Protein AF-A0AAV4NLF4-F1 (afdb_monomer_lite)

Structure (mmCIF, N/CA/C/O backbone):
data_AF-A0AAV4NLF4-F1
#
_entry.id   AF-A0AAV4NLF4-F1
#
loop_
_atom_site.group_PDB
_atom_site.id
_atom_site.type_symbol
_atom_site.label_atom_id
_atom_site.label_alt_id
_atom_site.label_comp_id
_atom_site.label_asym_id
_atom_site.label_entity_id
_atom_site.label_seq_id
_atom_site.pdbx_PDB_ins_code
_atom_site.Cartn_x
_atom_site.Cartn_y
_atom_site.Cartn_z
_atom_site.occupancy
_atom_site.B_iso_or_equiv
_atom_site.auth_seq_id
_atom_site.auth_comp_id
_atom_site.auth_asym_id
_atom_site.auth_atom_id
_atom_site.pdbx_PDB_model_num
ATOM 1 N N . MET A 1 1 ? 21.888 -0.048 4.413 1.00 41.38 1 MET A N 1
ATOM 2 C CA . MET A 1 1 ? 21.982 -0.293 2.950 1.00 41.38 1 MET A CA 1
ATOM 3 C C . MET A 1 1 ? 22.494 -1.705 2.579 1.00 41.38 1 MET A C 1
ATOM 5 O O . MET A 1 1 ? 22.867 -1.918 1.436 1.00 41.38 1 MET A O 1
ATOM 9 N N . THR A 1 2 ? 22.469 -2.711 3.468 1.00 47.88 2 THR A N 1
ATOM 10 C CA . THR A 1 2 ? 23.234 -3.972 3.279 1.00 47.88 2 THR A CA 1
ATOM 11 C C . THR A 1 2 ? 22.418 -5.242 2.984 1.00 47.88 2 THR A C 1
ATOM 13 O O . THR A 1 2 ? 22.978 -6.193 2.447 1.00 47.88 2 THR A O 1
ATOM 16 N N . GLN A 1 3 ? 21.105 -5.291 3.250 1.00 43.81 3 GLN A N 1
ATOM 17 C CA . GLN A 1 3 ? 20.300 -6.499 2.968 1.00 43.81 3 GLN A CA 1
ATOM 18 C C . GLN A 1 3 ? 19.662 -6.521 1.566 1.00 43.81 3 GLN A C 1
ATOM 20 O O . GLN A 1 3 ? 19.568 -7.579 0.949 1.00 43.81 3 GLN A O 1
ATOM 25 N N . ALA A 1 4 ? 19.283 -5.364 1.015 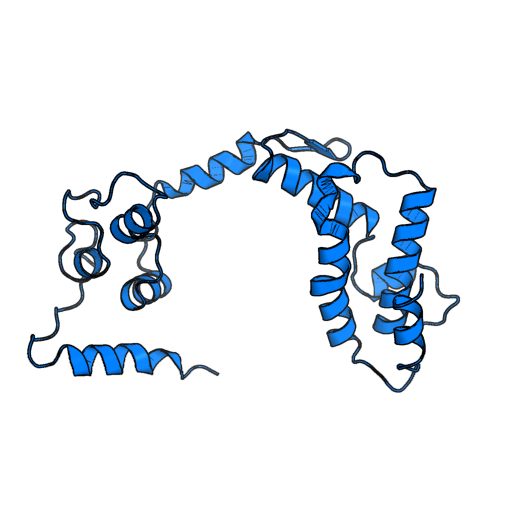1.00 44.50 4 ALA A N 1
ATOM 26 C CA . ALA A 1 4 ? 18.596 -5.293 -0.280 1.00 44.50 4 ALA A CA 1
ATOM 27 C C . ALA A 1 4 ? 19.488 -5.706 -1.472 1.00 44.50 4 ALA A C 1
ATOM 29 O O . ALA A 1 4 ? 19.001 -6.311 -2.427 1.00 44.50 4 ALA A O 1
ATOM 30 N N . ASN A 1 5 ? 20.801 -5.454 -1.391 1.00 50.75 5 ASN A N 1
ATOM 31 C CA . ASN A 1 5 ? 21.756 -5.810 -2.447 1.00 50.75 5 ASN A CA 1
ATOM 32 C C . ASN A 1 5 ? 22.063 -7.316 -2.502 1.00 50.75 5 ASN A C 1
ATOM 34 O O . ASN A 1 5 ? 22.290 -7.843 -3.588 1.00 50.75 5 ASN A O 1
ATOM 38 N N . LYS A 1 6 ? 21.988 -8.041 -1.375 1.00 50.81 6 LYS A N 1
ATOM 39 C CA . LYS A 1 6 ? 22.208 -9.501 -1.349 1.00 50.81 6 LYS A CA 1
ATOM 40 C C . LYS A 1 6 ? 21.161 -10.255 -2.169 1.00 50.81 6 LYS A C 1
ATOM 42 O O . LYS A 1 6 ? 21.491 -11.187 -2.894 1.00 50.81 6 LYS A O 1
ATOM 47 N N . LEU A 1 7 ? 19.912 -9.787 -2.158 1.00 53.50 7 LEU A N 1
ATOM 48 C CA . LEU A 1 7 ? 18.854 -10.374 -2.979 1.00 53.50 7 LEU A CA 1
ATOM 49 C C . LEU A 1 7 ? 19.122 -10.209 -4.481 1.00 53.50 7 LEU A C 1
ATOM 51 O O . LEU A 1 7 ? 18.644 -11.021 -5.269 1.00 53.50 7 LEU A O 1
ATOM 55 N N . ALA A 1 8 ? 19.821 -9.156 -4.915 1.00 52.81 8 ALA A N 1
ATOM 56 C CA . ALA A 1 8 ? 20.089 -8.897 -6.332 1.00 52.81 8 ALA A CA 1
ATOM 57 C C . ALA A 1 8 ? 21.125 -9.859 -6.943 1.00 52.81 8 ALA A C 1
ATOM 59 O O . ALA A 1 8 ? 21.130 -10.029 -8.156 1.00 52.81 8 ALA A O 1
ATOM 60 N N . VAL A 1 9 ? 21.950 -10.510 -6.116 1.00 57.72 9 VAL A N 1
ATOM 61 C CA . VAL A 1 9 ? 22.952 -11.499 -6.553 1.00 57.72 9 VAL A CA 1
ATOM 62 C C . VAL A 1 9 ? 22.339 -12.896 -6.720 1.00 57.72 9 VAL A C 1
ATOM 64 O O . VAL A 1 9 ? 22.712 -13.625 -7.628 1.00 57.72 9 VAL A O 1
ATOM 67 N N . MET A 1 10 ? 21.337 -13.256 -5.911 1.00 51.28 10 MET A N 1
ATOM 68 C CA . MET A 1 10 ? 20.723 -14.599 -5.921 1.00 51.28 10 MET A CA 1
ATOM 69 C C . MET A 1 10 ? 19.684 -14.825 -7.040 1.00 51.28 10 MET A C 1
ATOM 71 O O . MET A 1 10 ? 18.911 -15.778 -6.992 1.00 51.28 10 MET A O 1
ATOM 75 N N . SER A 1 11 ? 19.569 -13.909 -8.006 1.00 58.16 11 SER A N 1
ATOM 76 C CA . SER A 1 11 ? 18.571 -14.001 -9.083 1.00 58.16 11 SER A CA 1
ATOM 77 C C . SER A 1 11 ? 19.053 -13.289 -10.351 1.00 58.16 11 SER A C 1
ATOM 79 O O . SER A 1 11 ? 19.319 -12.089 -10.329 1.00 58.16 11 SER A O 1
ATOM 81 N N . GLY A 1 12 ? 19.166 -14.035 -11.452 1.00 57.62 12 GLY A N 1
ATOM 82 C CA . GLY A 1 12 ? 19.532 -13.557 -12.787 1.00 57.62 12 GLY A CA 1
ATOM 83 C C . GLY A 1 12 ? 18.320 -13.253 -13.683 1.00 57.62 12 GLY A C 1
ATOM 84 O O . GLY A 1 12 ? 17.167 -13.393 -13.281 1.00 57.62 12 GLY A O 1
ATOM 85 N N . ARG A 1 13 ? 18.572 -12.834 -14.934 1.00 59.00 13 ARG A N 1
ATOM 86 C CA . ARG A 1 13 ? 17.512 -12.534 -15.927 1.00 59.00 13 ARG A CA 1
ATOM 87 C C . ARG A 1 13 ? 16.662 -13.755 -16.295 1.00 59.00 13 ARG A C 1
ATOM 89 O O . ARG A 1 13 ? 15.452 -13.617 -16.456 1.00 59.00 13 ARG A O 1
ATOM 96 N N . ASN A 1 14 ? 17.291 -14.929 -16.375 1.00 58.75 14 ASN A N 1
ATOM 97 C CA . ASN A 1 14 ? 16.662 -16.162 -16.866 1.00 58.75 14 ASN A CA 1
ATOM 98 C C . ASN A 1 14 ? 16.471 -17.228 -15.773 1.00 58.75 14 ASN A C 1
ATOM 100 O O . ASN A 1 14 ? 15.813 -18.233 -16.013 1.00 58.75 14 ASN A O 1
ATOM 104 N N . TRP A 1 15 ? 17.008 -17.015 -14.570 1.00 63.72 15 TRP A N 1
ATOM 105 C CA . TRP A 1 15 ? 16.936 -17.951 -13.447 1.00 63.72 15 TRP A CA 1
ATOM 106 C C . TRP A 1 15 ? 16.810 -17.175 -12.135 1.00 63.72 15 TRP A C 1
ATOM 108 O O . TRP A 1 15 ? 17.404 -16.111 -11.977 1.00 63.72 15 TRP A O 1
ATOM 118 N N . GLY A 1 16 ? 16.010 -17.672 -11.198 1.00 69.56 16 GLY A N 1
ATOM 119 C CA . GLY A 1 16 ? 15.739 -16.994 -9.931 1.00 69.56 16 GLY A CA 1
ATOM 120 C C . GLY A 1 16 ? 14.254 -16.960 -9.583 1.00 69.56 16 GLY A C 1
ATOM 121 O O . GLY A 1 16 ? 13.456 -17.745 -10.090 1.00 69.56 16 GLY A O 1
ATOM 122 N N . VAL A 1 17 ? 13.889 -16.040 -8.689 1.00 76.44 17 VAL A N 1
ATOM 123 C CA . VAL A 1 17 ? 12.558 -15.985 -8.067 1.00 76.44 17 VAL A CA 1
ATOM 124 C C . VAL A 1 17 ? 11.462 -15.700 -9.100 1.00 76.44 17 VAL A C 1
ATOM 126 O O . VAL A 1 17 ? 11.586 -14.802 -9.936 1.00 76.44 17 VAL A O 1
ATOM 129 N N . ASN A 1 18 ? 10.358 -16.450 -9.017 1.00 86.38 18 ASN A N 1
ATOM 130 C CA . ASN A 1 18 ? 9.176 -16.254 -9.855 1.00 86.38 18 ASN A CA 1
ATOM 131 C C . ASN A 1 18 ? 8.679 -14.789 -9.751 1.00 86.38 18 ASN A C 1
ATOM 133 O O . ASN A 1 18 ? 8.469 -14.298 -8.635 1.00 86.38 18 ASN A O 1
ATOM 137 N N . PRO A 1 19 ? 8.454 -14.077 -10.874 1.00 87.31 19 PRO A N 1
ATOM 138 C CA . PRO A 1 19 ? 7.926 -12.712 -10.868 1.00 87.31 19 PRO A CA 1
ATOM 139 C C . PRO A 1 19 ? 6.624 -12.540 -10.081 1.00 87.31 19 PRO A C 1
ATOM 141 O O . PRO A 1 19 ? 6.468 -11.552 -9.362 1.00 87.31 19 PRO A O 1
ATOM 144 N N . LYS A 1 20 ? 5.713 -13.521 -10.155 1.00 89.81 20 LYS A N 1
ATOM 145 C CA . LYS A 1 20 ? 4.445 -13.512 -9.410 1.00 89.81 20 LYS A CA 1
ATOM 146 C C . LYS A 1 20 ? 4.695 -13.554 -7.903 1.00 89.81 20 LYS A C 1
ATOM 148 O O . LYS A 1 20 ? 4.125 -12.757 -7.164 1.00 89.81 20 LYS A O 1
ATOM 153 N N . LEU A 1 21 ? 5.603 -14.427 -7.467 1.00 89.25 21 LEU A N 1
ATOM 154 C CA . LEU A 1 21 ? 5.998 -14.544 -6.063 1.00 89.25 21 LEU A CA 1
ATOM 155 C C . LEU A 1 21 ? 6.727 -13.287 -5.576 1.00 89.25 21 LEU A C 1
ATOM 157 O O . LEU A 1 21 ? 6.459 -12.797 -4.486 1.00 89.25 21 LEU A O 1
ATOM 161 N N . THR A 1 22 ? 7.589 -12.706 -6.410 1.00 89.88 22 THR A N 1
ATOM 162 C CA . THR A 1 22 ? 8.287 -11.453 -6.089 1.00 89.88 22 THR A CA 1
ATOM 163 C C . THR A 1 22 ? 7.307 -10.290 -5.933 1.00 89.88 22 THR A C 1
ATOM 165 O O . THR A 1 22 ? 7.443 -9.491 -5.007 1.00 89.88 22 THR A O 1
ATOM 168 N N . ARG A 1 23 ? 6.290 -10.200 -6.801 1.00 92.56 23 ARG A N 1
ATOM 169 C CA . ARG A 1 23 ? 5.209 -9.210 -6.688 1.00 92.56 23 ARG A CA 1
ATOM 170 C C . ARG A 1 23 ? 4.394 -9.423 -5.415 1.00 92.56 23 ARG A C 1
ATOM 172 O O . ARG A 1 23 ? 4.082 -8.445 -4.739 1.00 92.56 23 ARG A O 1
ATOM 179 N N . LEU A 1 24 ? 4.104 -10.678 -5.069 1.00 92.75 24 LEU A N 1
ATOM 180 C CA . LEU A 1 24 ? 3.434 -11.027 -3.819 1.00 92.75 24 LEU A CA 1
ATOM 181 C C . LEU A 1 24 ? 4.257 -10.562 -2.614 1.00 92.75 24 LEU A C 1
ATOM 183 O O . LEU A 1 24 ? 3.750 -9.788 -1.814 1.00 92.75 24 LEU A O 1
ATOM 187 N N . TRP A 1 25 ? 5.535 -10.938 -2.527 1.00 91.50 25 TRP A N 1
ATOM 188 C CA . TRP A 1 25 ? 6.433 -10.514 -1.447 1.00 91.50 25 TRP A CA 1
ATOM 189 C C . TRP A 1 25 ? 6.587 -8.999 -1.359 1.00 91.50 25 TRP A C 1
ATOM 191 O O . TRP A 1 25 ? 6.653 -8.446 -0.262 1.00 91.50 25 TRP A O 1
ATOM 201 N N . TYR A 1 26 ? 6.621 -8.305 -2.496 1.00 93.31 26 TYR A N 1
ATOM 202 C CA . TYR A 1 26 ? 6.619 -6.850 -2.498 1.00 93.31 26 TYR A CA 1
ATOM 203 C C . TYR A 1 26 ? 5.353 -6.304 -1.825 1.00 93.31 26 TYR A C 1
ATOM 205 O O . TYR A 1 26 ? 5.456 -5.502 -0.901 1.00 93.31 26 TYR A O 1
ATOM 213 N N . LYS A 1 27 ? 4.171 -6.776 -2.236 1.00 92.88 27 LYS A N 1
ATOM 214 C CA . LYS A 1 27 ? 2.884 -6.310 -1.704 1.00 92.88 27 LYS A CA 1
ATOM 215 C C . LYS A 1 27 ? 2.652 -6.673 -0.240 1.00 92.88 27 LYS A C 1
ATOM 217 O O . LYS A 1 27 ? 2.136 -5.847 0.509 1.00 92.88 27 LYS A O 1
ATOM 222 N N . THR A 1 28 ? 3.022 -7.882 0.169 1.00 92.25 28 THR A N 1
ATOM 223 C CA . THR A 1 28 ? 2.725 -8.398 1.512 1.00 92.25 28 THR A CA 1
ATOM 224 C C . THR A 1 28 ? 3.804 -8.067 2.533 1.00 92.25 28 THR A C 1
ATOM 226 O O . THR A 1 28 ? 3.482 -7.877 3.699 1.00 92.25 28 THR A O 1
ATOM 229 N N . VAL A 1 29 ? 5.072 -7.957 2.125 1.00 92.12 29 VAL A N 1
ATOM 230 C CA . VAL A 1 29 ? 6.191 -7.741 3.055 1.00 92.12 29 VAL A CA 1
ATOM 231 C C . VAL A 1 29 ? 6.793 -6.356 2.887 1.00 92.12 29 VAL A C 1
ATOM 233 O O . VAL A 1 29 ? 6.808 -5.581 3.839 1.00 92.12 29 VAL A O 1
ATOM 236 N N . ALA A 1 30 ? 7.307 -6.025 1.700 1.00 90.75 30 ALA A N 1
ATOM 237 C CA . ALA A 1 30 ? 8.075 -4.792 1.517 1.00 90.75 30 ALA A CA 1
ATOM 238 C C . ALA A 1 30 ? 7.196 -3.541 1.675 1.00 90.75 30 ALA A C 1
ATOM 240 O O . ALA A 1 30 ? 7.526 -2.650 2.454 1.00 90.75 30 ALA A O 1
ATOM 241 N N . GLU A 1 31 ? 6.058 -3.499 0.982 1.00 93.19 31 GLU A N 1
ATOM 242 C CA . GLU A 1 31 ? 5.093 -2.400 1.042 1.00 93.19 31 GLU A CA 1
ATOM 243 C C . GLU A 1 31 ? 4.538 -2.233 2.461 1.00 93.19 31 GLU A C 1
ATOM 245 O O . GLU A 1 31 ? 4.554 -1.123 2.988 1.00 93.19 31 GLU A O 1
ATOM 250 N N . ARG A 1 32 ? 4.138 -3.330 3.120 1.00 94.12 32 ARG A N 1
ATOM 251 C CA . ARG A 1 32 ? 3.589 -3.295 4.487 1.00 94.12 32 ARG A CA 1
ATOM 252 C C . ARG A 1 32 ? 4.609 -2.811 5.513 1.00 94.12 32 ARG A C 1
ATOM 254 O O . ARG A 1 32 ? 4.271 -1.987 6.355 1.00 94.12 32 ARG A O 1
ATOM 261 N N . ARG A 1 33 ? 5.869 -3.251 5.410 1.00 93.75 33 ARG A N 1
ATOM 262 C CA . ARG A 1 33 ? 6.954 -2.772 6.283 1.00 93.75 33 ARG A CA 1
ATOM 263 C C . ARG A 1 33 ? 7.184 -1.271 6.148 1.00 93.75 33 ARG A C 1
ATOM 265 O O . ARG A 1 33 ? 7.423 -0.609 7.149 1.00 93.75 33 ARG A O 1
ATOM 272 N N . ILE A 1 34 ? 7.112 -0.739 4.930 1.00 92.25 34 ILE A N 1
ATOM 273 C CA . ILE A 1 34 ? 7.299 0.696 4.687 1.00 92.25 34 ILE A CA 1
ATOM 274 C C . ILE A 1 34 ? 6.081 1.486 5.180 1.00 92.25 34 ILE A C 1
ATOM 276 O O . ILE A 1 34 ? 6.248 2.526 5.808 1.00 92.25 34 ILE A O 1
ATOM 280 N N . CYS A 1 35 ? 4.866 0.990 4.941 1.00 93.44 35 CYS A N 1
ATOM 281 C CA . CYS A 1 35 ? 3.637 1.708 5.283 1.00 93.44 35 CYS A CA 1
ATOM 282 C C . CYS A 1 35 ? 3.238 1.606 6.764 1.00 93.44 35 CYS A C 1
ATOM 284 O O . CYS A 1 35 ? 2.339 2.326 7.181 1.00 93.44 35 CYS A O 1
ATOM 286 N N . TYR A 1 36 ? 3.895 0.759 7.566 1.00 90.69 36 TYR A N 1
ATOM 287 C CA . TYR A 1 36 ? 3.524 0.508 8.966 1.00 90.69 36 TYR A CA 1
ATOM 288 C C . TYR A 1 36 ? 3.347 1.788 9.800 1.00 90.69 36 TYR A C 1
ATOM 290 O O . TYR A 1 36 ? 2.368 1.918 10.527 1.00 90.69 36 TYR A O 1
ATOM 298 N N . ALA A 1 37 ? 4.265 2.746 9.654 1.00 86.56 37 ALA A N 1
ATOM 299 C CA . ALA A 1 37 ? 4.220 4.031 10.351 1.00 86.56 37 ALA A CA 1
ATOM 300 C C . ALA A 1 37 ? 3.921 5.203 9.401 1.00 86.56 37 ALA A C 1
ATOM 302 O O . ALA A 1 37 ? 4.370 6.314 9.650 1.00 86.56 37 ALA A O 1
ATOM 303 N N . ALA A 1 38 ? 3.228 4.970 8.281 1.00 92.88 38 ALA A N 1
ATOM 304 C CA . ALA A 1 38 ? 3.023 5.992 7.253 1.00 92.88 38 ALA A CA 1
ATOM 305 C C . ALA A 1 38 ? 2.418 7.293 7.810 1.00 92.88 38 ALA A C 1
ATOM 307 O O . ALA A 1 38 ? 2.906 8.365 7.463 1.00 92.88 38 ALA A O 1
ATOM 308 N N . SER A 1 39 ? 1.440 7.218 8.719 1.00 90.75 39 SER A N 1
ATOM 309 C CA . SER A 1 39 ? 0.792 8.404 9.308 1.00 90.75 39 SER A CA 1
ATOM 310 C C . SER A 1 39 ? 1.752 9.376 9.986 1.00 90.75 39 SER A C 1
ATOM 312 O O . SER A 1 39 ? 1.471 10.564 10.023 1.00 90.75 39 SER A O 1
ATOM 314 N N . THR A 1 40 ? 2.898 8.922 10.499 1.00 90.56 40 THR A N 1
ATOM 315 C CA . THR A 1 40 ? 3.808 9.816 11.232 1.00 90.56 40 THR A CA 1
ATOM 316 C C . THR A 1 40 ? 4.743 10.611 10.325 1.00 90.56 40 THR A C 1
ATOM 318 O O . THR A 1 40 ? 5.216 11.675 10.715 1.00 90.56 40 THR A O 1
ATOM 321 N N . TRP A 1 41 ? 5.047 10.119 9.120 1.00 91.75 41 TRP A N 1
ATOM 322 C CA . TRP A 1 41 ? 6.072 10.724 8.258 1.00 91.75 41 TRP A CA 1
ATOM 323 C C . TRP A 1 41 ? 5.621 11.017 6.823 1.00 91.75 41 TRP A C 1
ATOM 325 O O . TRP A 1 41 ? 6.340 11.722 6.106 1.00 91.75 41 TRP A O 1
ATOM 335 N N . ALA A 1 42 ? 4.464 10.512 6.386 1.00 91.69 42 ALA A N 1
ATOM 336 C CA . ALA A 1 42 ? 3.951 10.698 5.026 1.00 91.69 42 ALA A CA 1
ATOM 337 C C . ALA A 1 42 ? 3.551 12.147 4.712 1.00 91.69 42 ALA A C 1
ATOM 339 O O . ALA A 1 42 ? 3.629 12.557 3.552 1.00 91.69 42 ALA A O 1
ATOM 340 N N . GLU A 1 43 ? 3.161 12.919 5.729 1.00 85.88 43 GLU A N 1
ATOM 341 C CA . GLU A 1 43 ? 2.776 14.330 5.590 1.00 85.88 43 GLU A CA 1
ATOM 342 C C . GLU A 1 43 ? 3.956 15.183 5.092 1.00 85.88 43 GLU A C 1
ATOM 344 O O . GLU A 1 43 ? 3.804 16.036 4.221 1.00 85.88 43 GLU A O 1
ATOM 349 N N . ASN A 1 44 ? 5.174 14.865 5.545 1.00 86.88 44 ASN A N 1
ATOM 350 C CA . ASN A 1 44 ? 6.392 15.642 5.292 1.00 86.88 44 ASN A CA 1
ATOM 351 C C . ASN A 1 44 ? 7.319 14.978 4.253 1.00 86.88 44 ASN A C 1
ATOM 353 O O . ASN A 1 44 ? 8.528 14.777 4.474 1.00 86.88 44 ASN A O 1
ATOM 357 N N . LEU A 1 45 ? 6.751 14.593 3.107 1.00 89.38 45 LEU A N 1
ATOM 358 C CA . LEU A 1 45 ? 7.482 14.008 1.979 1.00 89.38 45 LEU A CA 1
ATOM 359 C C . LEU A 1 45 ? 8.129 15.086 1.098 1.00 89.38 45 LEU A C 1
ATOM 361 O O . LEU A 1 45 ? 7.452 15.799 0.367 1.00 89.38 45 LEU A O 1
ATOM 365 N N . ASN A 1 46 ? 9.463 15.137 1.107 1.00 93.50 46 ASN A N 1
ATOM 366 C CA . ASN A 1 46 ? 10.256 15.948 0.178 1.00 93.50 46 ASN A CA 1
ATOM 367 C C . ASN A 1 46 ? 10.666 15.114 -1.056 1.00 93.50 46 ASN A C 1
ATOM 369 O O . ASN A 1 46 ? 10.768 13.886 -0.975 1.00 93.50 46 ASN A O 1
ATOM 373 N N . ASN A 1 47 ? 11.003 15.764 -2.171 1.00 93.19 47 ASN A N 1
ATOM 374 C CA . ASN A 1 47 ? 11.470 15.147 -3.418 1.00 93.19 47 ASN A CA 1
ATOM 375 C C . ASN A 1 47 ? 12.619 14.152 -3.195 1.00 93.19 47 ASN A C 1
ATOM 377 O O . ASN A 1 47 ? 12.633 13.076 -3.791 1.00 93.19 47 ASN A O 1
ATOM 381 N N . LYS A 1 48 ? 13.542 14.450 -2.268 1.00 94.12 48 LYS A N 1
ATOM 382 C CA . LYS A 1 48 ? 14.625 13.526 -1.880 1.00 94.12 48 LYS A CA 1
ATOM 383 C C . LYS A 1 48 ? 14.088 12.205 -1.309 1.00 94.12 48 LYS A C 1
ATOM 385 O O . LYS A 1 48 ? 14.525 11.137 -1.732 1.00 94.12 48 LYS A O 1
ATOM 390 N N . LYS A 1 49 ? 13.106 12.263 -0.400 1.00 92.88 49 LYS A N 1
ATOM 391 C CA . LYS A 1 49 ? 12.465 11.071 0.188 1.00 92.88 49 LYS A CA 1
ATOM 392 C C . LYS A 1 49 ? 11.677 10.294 -0.870 1.00 92.88 49 LYS A C 1
ATOM 394 O O . LYS A 1 49 ? 11.746 9.070 -0.918 1.00 92.88 49 LYS A O 1
ATOM 399 N N . ILE A 1 50 ? 10.983 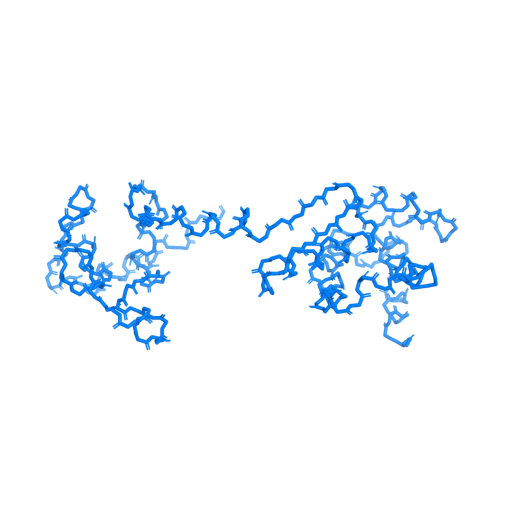10.997 -1.767 1.00 94.00 50 ILE A N 1
ATOM 400 C CA . ILE A 1 50 ? 10.245 10.385 -2.884 1.00 94.00 50 ILE A CA 1
ATOM 401 C C . ILE A 1 50 ? 11.200 9.638 -3.828 1.00 94.00 50 ILE A C 1
ATOM 403 O O . ILE A 1 50 ? 10.916 8.504 -4.227 1.00 94.00 50 ILE A O 1
ATOM 407 N N . ALA A 1 51 ? 12.357 10.224 -4.140 1.00 93.75 51 ALA A N 1
ATOM 408 C CA . ALA A 1 51 ? 13.393 9.569 -4.933 1.00 93.75 51 ALA A CA 1
ATOM 409 C C . ALA A 1 51 ? 13.951 8.326 -4.221 1.00 93.75 51 ALA A C 1
ATOM 411 O O . ALA A 1 51 ? 14.086 7.275 -4.843 1.00 93.75 51 ALA A O 1
ATOM 412 N N . GLN A 1 52 ? 14.195 8.396 -2.908 1.00 93.38 52 GLN A N 1
ATOM 413 C CA . GLN A 1 52 ? 14.629 7.240 -2.113 1.00 93.38 52 GLN A CA 1
ATOM 414 C C . GLN A 1 52 ? 13.607 6.094 -2.145 1.00 93.38 52 GLN A C 1
ATOM 416 O O . GLN A 1 52 ? 13.980 4.946 -2.398 1.00 93.38 52 GLN A O 1
ATOM 421 N N . LEU A 1 53 ? 12.318 6.394 -1.957 1.00 93.69 53 LEU A N 1
ATOM 422 C CA . LEU A 1 53 ? 11.236 5.408 -2.061 1.00 93.69 53 LEU A CA 1
ATOM 423 C C . LEU A 1 53 ? 11.173 4.784 -3.460 1.00 93.69 53 LEU A C 1
ATOM 425 O O . LEU A 1 53 ? 11.029 3.569 -3.595 1.00 93.69 53 LEU A O 1
ATOM 429 N N . SER A 1 54 ? 11.342 5.602 -4.499 1.00 92.88 54 SER A N 1
ATOM 430 C CA . SER A 1 54 ? 11.368 5.139 -5.889 1.00 92.88 54 SER A CA 1
ATOM 431 C C . SER A 1 54 ? 12.556 4.212 -6.155 1.00 92.88 54 SER A C 1
ATOM 433 O O . SER A 1 54 ? 12.397 3.202 -6.836 1.00 92.88 54 SER A O 1
ATOM 435 N N . THR A 1 55 ? 13.724 4.485 -5.567 1.00 93.31 55 THR A N 1
ATOM 436 C CA . THR A 1 55 ? 14.903 3.607 -5.643 1.00 93.31 55 THR A CA 1
ATOM 437 C C . THR A 1 55 ? 14.643 2.254 -4.986 1.00 93.31 55 THR A C 1
ATOM 439 O O . THR A 1 55 ? 14.960 1.226 -5.581 1.00 93.31 55 THR A O 1
ATOM 442 N N . ILE A 1 56 ? 14.015 2.223 -3.805 1.00 91.50 56 ILE A N 1
ATOM 443 C CA . ILE A 1 56 ? 13.644 0.967 -3.130 1.00 91.50 56 ILE A CA 1
ATOM 444 C C . ILE A 1 56 ? 12.661 0.174 -3.994 1.00 91.50 56 ILE A C 1
ATOM 446 O O . ILE A 1 56 ? 12.867 -1.012 -4.243 1.00 91.50 56 ILE A O 1
ATOM 450 N N . GLN A 1 57 ? 11.610 0.829 -4.487 1.00 93.94 57 GLN A N 1
ATOM 451 C CA . GLN A 1 57 ? 10.590 0.193 -5.315 1.00 93.94 57 GLN A CA 1
ATOM 452 C C . GLN A 1 57 ? 11.172 -0.342 -6.633 1.00 93.94 57 GLN A C 1
ATOM 454 O O . GLN A 1 57 ? 10.830 -1.449 -7.054 1.00 93.94 57 GLN A O 1
ATOM 459 N N . ARG A 1 58 ? 12.114 0.390 -7.243 1.00 93.38 58 ARG A N 1
ATOM 460 C CA . ARG A 1 58 ? 12.795 0.009 -8.489 1.00 93.38 58 ARG A CA 1
ATOM 461 C C . ARG A 1 58 ? 13.521 -1.334 -8.391 1.00 93.38 58 ARG A C 1
ATOM 463 O O . ARG A 1 58 ? 13.553 -2.079 -9.369 1.00 93.38 58 ARG A O 1
ATOM 470 N N . LEU A 1 59 ? 14.061 -1.679 -7.220 1.00 90.06 59 LEU A N 1
ATOM 471 C CA . LEU A 1 59 ? 14.722 -2.972 -7.002 1.00 90.06 59 LEU A CA 1
ATOM 472 C C . LEU A 1 59 ? 13.763 -4.152 -7.204 1.00 90.06 59 LEU A C 1
ATOM 474 O O . LEU A 1 59 ? 14.164 -5.193 -7.723 1.00 90.06 59 LEU A O 1
ATOM 478 N N . PHE A 1 60 ? 12.498 -3.988 -6.820 1.00 91.12 60 PHE A N 1
ATOM 479 C CA . PHE A 1 60 ? 11.478 -5.020 -6.978 1.00 91.12 60 PHE A CA 1
ATOM 480 C C . PHE A 1 60 ? 10.890 -5.014 -8.386 1.00 91.12 60 PHE A C 1
ATOM 482 O O . PHE A 1 60 ? 10.733 -6.076 -8.985 1.00 91.12 60 PHE A O 1
ATOM 489 N N . THR A 1 61 ? 10.617 -3.840 -8.959 1.00 92.81 61 THR A N 1
ATOM 490 C CA . THR A 1 61 ? 9.987 -3.759 -10.285 1.00 92.81 61 THR A CA 1
ATOM 491 C C . THR A 1 61 ? 10.884 -4.270 -11.406 1.00 92.81 61 THR A C 1
ATOM 493 O O . THR A 1 61 ? 10.384 -4.933 -12.314 1.00 92.81 61 THR A O 1
ATOM 496 N N . LEU A 1 62 ? 12.204 -4.074 -11.318 1.00 91.56 62 LEU A N 1
ATOM 497 C CA . LEU A 1 62 ? 13.159 -4.682 -12.252 1.00 91.56 62 LEU A CA 1
ATOM 498 C C . LEU A 1 62 ? 13.123 -6.215 -12.204 1.00 91.56 62 LEU A C 1
ATOM 500 O O . LEU A 1 62 ? 13.238 -6.863 -13.239 1.00 91.56 62 LEU A O 1
ATOM 504 N N . LYS A 1 63 ? 12.924 -6.807 -11.023 1.00 87.81 63 LYS A N 1
ATOM 505 C CA . LYS A 1 63 ? 12.832 -8.266 -10.871 1.00 87.81 63 LYS A CA 1
ATOM 506 C C . LYS A 1 63 ? 11.501 -8.830 -11.352 1.00 87.81 63 LYS A C 1
ATOM 508 O O . LYS A 1 63 ? 11.472 -9.912 -11.928 1.00 87.81 63 LYS A O 1
ATOM 513 N N . ILE A 1 64 ? 10.414 -8.094 -11.127 1.00 91.12 64 ILE A N 1
ATOM 514 C CA . ILE A 1 64 ? 9.070 -8.480 -11.571 1.00 91.12 64 ILE A CA 1
ATOM 515 C C . ILE A 1 64 ? 8.981 -8.421 -13.100 1.00 91.12 64 ILE A C 1
ATOM 517 O O . ILE A 1 64 ? 8.531 -9.371 -13.727 1.00 91.12 64 ILE A O 1
ATOM 521 N N . THR A 1 65 ? 9.432 -7.324 -13.709 1.00 91.50 65 THR A N 1
ATOM 522 C CA . THR A 1 65 ? 9.322 -7.112 -15.165 1.00 91.50 65 THR A CA 1
ATOM 523 C C . THR A 1 65 ? 10.450 -7.760 -15.963 1.00 91.50 65 THR A C 1
ATOM 525 O O . THR A 1 65 ? 10.309 -7.943 -17.166 1.00 91.50 65 THR A O 1
ATOM 528 N N . ARG A 1 66 ? 11.582 -8.080 -15.320 1.00 88.06 66 ARG A N 1
ATOM 529 C CA . ARG A 1 66 ? 12.826 -8.544 -15.964 1.00 88.06 66 ARG A CA 1
ATOM 530 C C . ARG A 1 66 ? 13.372 -7.593 -17.039 1.00 88.06 66 ARG A C 1
ATOM 532 O O . ARG A 1 66 ? 14.191 -7.994 -17.863 1.00 88.06 66 ARG A O 1
ATOM 539 N N . ALA A 1 67 ? 12.964 -6.327 -17.009 1.00 88.94 67 ALA A N 1
ATOM 540 C CA . ALA A 1 67 ? 13.398 -5.326 -17.971 1.00 88.94 67 ALA A CA 1
ATOM 541 C C . ALA A 1 67 ? 14.876 -4.925 -17.775 1.00 88.94 67 ALA A C 1
ATOM 543 O O . ALA A 1 67 ? 15.537 -5.269 -16.786 1.00 88.94 67 ALA A O 1
ATOM 544 N N . TYR A 1 68 ? 15.424 -4.170 -18.728 1.00 88.38 68 TYR A N 1
ATOM 545 C CA . TYR A 1 68 ? 16.794 -3.667 -18.642 1.00 88.38 68 TYR A CA 1
ATOM 546 C C . TYR A 1 68 ? 16.983 -2.724 -17.443 1.00 88.38 68 TYR A C 1
ATOM 548 O O . TYR A 1 68 ? 16.067 -2.029 -17.002 1.00 88.38 68 TYR A O 1
ATOM 556 N N . ARG A 1 69 ? 18.208 -2.637 -16.911 1.00 85.56 69 ARG A N 1
ATOM 557 C CA . ARG A 1 69 ? 18.502 -1.711 -15.799 1.00 85.56 69 ARG A CA 1
ATOM 558 C C . ARG A 1 69 ? 18.366 -0.237 -16.195 1.00 85.56 69 ARG A C 1
ATOM 560 O O . ARG A 1 69 ? 18.236 0.596 -15.305 1.00 85.56 69 ARG A O 1
ATOM 567 N N . THR A 1 70 ? 18.374 0.072 -17.490 1.00 91.75 70 THR A N 1
ATOM 568 C CA . THR A 1 70 ? 18.188 1.412 -18.067 1.00 91.75 70 THR A CA 1
ATOM 569 C C . THR A 1 70 ? 16.718 1.788 -18.270 1.00 91.75 70 THR A C 1
ATOM 571 O O . THR A 1 70 ? 16.423 2.943 -18.548 1.00 91.75 70 THR A O 1
ATOM 574 N N . THR A 1 71 ? 15.778 0.853 -18.091 1.00 93.50 71 THR A N 1
ATOM 575 C CA . THR A 1 71 ? 14.347 1.114 -18.328 1.00 93.50 71 THR A CA 1
ATOM 576 C C . THR A 1 71 ? 13.817 2.185 -17.356 1.00 93.50 71 THR A C 1
ATOM 578 O O . THR A 1 71 ? 14.082 2.070 -16.151 1.00 93.50 71 THR A O 1
ATOM 581 N N . PRO A 1 72 ? 13.059 3.203 -17.807 1.00 94.56 72 PRO A N 1
ATOM 582 C CA . PRO A 1 72 ? 12.521 4.251 -16.933 1.00 94.56 72 PRO A CA 1
ATOM 583 C C . PRO A 1 72 ? 11.648 3.700 -15.796 1.00 94.56 72 PRO A C 1
ATOM 585 O O . PRO A 1 72 ? 10.887 2.753 -15.984 1.00 94.56 72 PRO A O 1
ATOM 588 N N . SER A 1 73 ? 11.732 4.292 -14.598 1.00 92.44 73 SER A N 1
ATOM 589 C CA . SER A 1 73 ? 10.978 3.813 -13.422 1.00 92.44 73 SER A CA 1
ATOM 590 C C . SER A 1 73 ? 9.459 3.899 -13.601 1.00 92.44 73 SER A C 1
ATOM 592 O O . SER A 1 73 ? 8.751 3.011 -13.136 1.00 92.44 73 SER A O 1
ATOM 594 N N . SER A 1 74 ? 8.964 4.920 -14.303 1.00 92.62 74 SER A N 1
ATOM 595 C CA . SER A 1 74 ? 7.545 5.069 -14.652 1.00 92.62 74 SER A CA 1
ATOM 596 C C . SER A 1 74 ? 7.041 3.892 -15.492 1.00 92.62 74 SER A C 1
ATOM 598 O O . SER A 1 74 ? 6.040 3.274 -15.142 1.00 92.62 74 SER A O 1
ATOM 600 N N . ALA A 1 75 ? 7.786 3.513 -16.535 1.00 95.44 75 ALA A N 1
ATOM 601 C CA . ALA A 1 75 ? 7.459 2.366 -17.379 1.00 95.44 75 ALA A CA 1
ATOM 602 C C . ALA A 1 75 ? 7.444 1.049 -16.582 1.00 95.44 75 ALA A C 1
ATOM 604 O O . ALA A 1 75 ? 6.530 0.242 -16.730 1.00 95.44 75 ALA A O 1
ATOM 605 N N . LEU A 1 76 ? 8.409 0.848 -15.676 1.00 94.69 76 LEU A N 1
ATOM 606 C CA . LEU A 1 76 ? 8.456 -0.350 -14.828 1.00 94.69 76 LEU A CA 1
ATOM 607 C C . LEU A 1 76 ? 7.230 -0.486 -13.915 1.00 94.69 76 LEU A C 1
ATOM 609 O O . LEU A 1 76 ? 6.770 -1.601 -13.667 1.00 94.69 76 LEU A O 1
ATOM 613 N N . LEU A 1 77 ? 6.711 0.624 -13.389 1.00 94.94 77 LEU A N 1
ATOM 614 C CA . LEU A 1 77 ? 5.526 0.622 -12.526 1.00 94.94 77 LEU A CA 1
ATOM 615 C C . LEU A 1 77 ? 4.268 0.227 -13.298 1.00 94.94 77 LEU A C 1
ATOM 617 O O . LEU A 1 77 ? 3.511 -0.620 -12.826 1.00 94.94 77 LEU A O 1
ATOM 621 N N . ILE A 1 78 ? 4.108 0.764 -14.509 1.00 94.69 78 ILE A N 1
ATOM 622 C CA . ILE A 1 78 ? 2.996 0.428 -15.405 1.00 94.69 78 ILE A CA 1
ATOM 623 C C . ILE A 1 78 ? 3.048 -1.062 -15.762 1.00 94.69 78 ILE A C 1
ATOM 625 O O . ILE A 1 78 ? 2.083 -1.784 -15.528 1.00 94.69 78 ILE A O 1
ATOM 629 N N . LEU A 1 79 ? 4.204 -1.555 -16.221 1.00 93.62 79 LEU A N 1
ATOM 630 C CA . LEU A 1 79 ? 4.379 -2.959 -16.612 1.00 93.62 79 LEU A CA 1
ATOM 631 C C . LEU A 1 79 ? 4.214 -3.945 -15.444 1.00 93.62 79 LEU A C 1
ATOM 633 O O . LEU A 1 79 ? 3.767 -5.070 -15.642 1.00 93.62 79 LEU A O 1
ATOM 637 N N . SER A 1 80 ? 4.577 -3.551 -14.219 1.00 91.62 80 SER A N 1
ATOM 638 C CA . SER A 1 80 ? 4.403 -4.396 -13.024 1.00 91.62 80 SER A CA 1
ATOM 639 C C . SER A 1 80 ? 3.007 -4.304 -12.391 1.00 91.62 80 SER A C 1
ATOM 641 O O . SER A 1 80 ? 2.694 -5.086 -11.481 1.00 91.62 80 SER A O 1
ATOM 643 N N . GLY A 1 81 ? 2.168 -3.364 -12.843 1.00 94.06 81 GLY A N 1
ATOM 644 C CA . GLY A 1 81 ? 0.862 -3.080 -12.251 1.00 94.06 81 GLY A CA 1
ATOM 645 C C . GLY A 1 81 ? 0.980 -2.679 -10.780 1.00 94.06 81 GLY A C 1
ATOM 646 O O . GLY A 1 81 ? 0.279 -3.239 -9.928 1.00 94.06 81 GLY A O 1
ATOM 647 N N . LEU A 1 82 ? 1.932 -1.795 -10.463 1.00 93.50 82 LEU A N 1
ATOM 648 C CA . LEU A 1 82 ? 2.199 -1.298 -9.113 1.00 93.50 82 LEU A CA 1
ATOM 649 C C . LEU A 1 82 ? 2.039 0.223 -9.055 1.00 93.50 82 LEU A C 1
ATOM 651 O O . LEU A 1 82 ? 2.547 0.950 -9.904 1.00 93.50 82 LEU A O 1
ATOM 655 N N . LEU A 1 83 ? 1.375 0.703 -8.002 1.00 94.06 83 LEU A N 1
ATOM 656 C CA . LEU A 1 83 ? 1.246 2.132 -7.722 1.00 94.06 83 LEU A CA 1
ATOM 657 C C . LEU A 1 83 ? 2.587 2.691 -7.206 1.00 94.06 83 LEU A C 1
ATOM 659 O O . LEU A 1 83 ? 3.260 1.999 -6.434 1.00 94.06 83 LEU A O 1
ATOM 663 N N . PRO A 1 84 ? 2.990 3.926 -7.567 1.00 94.31 84 PRO A N 1
ATOM 664 C CA . PRO A 1 84 ? 4.144 4.578 -6.962 1.00 94.31 84 PRO A CA 1
ATOM 665 C C . PRO A 1 84 ? 4.087 4.539 -5.429 1.00 94.31 84 PRO A C 1
ATOM 667 O O . PRO A 1 84 ? 3.061 4.837 -4.810 1.00 94.31 84 PRO A O 1
ATOM 670 N N . LEU A 1 85 ? 5.207 4.185 -4.804 1.00 94.38 85 LEU A N 1
ATOM 671 C CA . LEU A 1 85 ? 5.263 3.921 -3.368 1.00 94.38 85 LEU A CA 1
ATOM 672 C C . LEU A 1 85 ? 4.904 5.158 -2.538 1.00 94.38 85 LEU A C 1
ATOM 674 O O . LEU A 1 85 ? 4.185 5.037 -1.557 1.00 94.38 85 LEU A O 1
ATOM 678 N N . HIS A 1 86 ? 5.324 6.352 -2.961 1.00 94.00 86 HIS A N 1
ATOM 679 C CA . HIS A 1 86 ? 4.986 7.597 -2.264 1.00 94.00 86 HIS A CA 1
ATOM 680 C C . HIS A 1 86 ? 3.472 7.882 -2.236 1.00 94.00 86 HIS A C 1
ATOM 682 O O . HIS A 1 86 ? 2.976 8.404 -1.243 1.00 94.00 86 HIS A O 1
ATOM 688 N N . LEU A 1 87 ? 2.728 7.507 -3.285 1.00 94.06 87 LEU A N 1
ATOM 689 C CA . LEU A 1 87 ? 1.264 7.619 -3.307 1.00 94.06 87 LEU A CA 1
ATOM 690 C C . LEU A 1 87 ? 0.620 6.570 -2.405 1.00 94.06 87 LEU A C 1
ATOM 692 O O . LEU A 1 87 ? -0.323 6.873 -1.683 1.00 94.06 87 LEU A O 1
ATOM 696 N N . THR A 1 88 ? 1.163 5.351 -2.413 1.00 94.62 88 THR A N 1
ATOM 697 C CA . THR A 1 88 ? 0.698 4.265 -1.540 1.00 94.62 88 THR A CA 1
ATOM 698 C C . THR A 1 88 ? 0.856 4.648 -0.070 1.00 94.62 88 THR A C 1
ATOM 700 O O . THR A 1 88 ? -0.083 4.509 0.700 1.00 94.62 88 THR A O 1
ATOM 703 N N . VAL A 1 89 ? 2.005 5.217 0.304 1.00 95.06 89 VAL A N 1
ATOM 704 C CA . VAL A 1 89 ? 2.264 5.695 1.667 1.00 95.06 89 VAL A CA 1
ATOM 705 C C . VAL A 1 89 ? 1.296 6.813 2.064 1.00 95.06 89 VAL A C 1
ATOM 707 O O . VAL A 1 89 ? 0.740 6.755 3.153 1.00 95.06 89 VAL A O 1
ATOM 710 N N . LYS A 1 90 ? 1.052 7.804 1.194 1.00 93.69 90 LYS A N 1
ATOM 711 C CA . LYS A 1 90 ? 0.073 8.871 1.476 1.00 93.69 90 LYS A CA 1
ATOM 712 C C . LYS A 1 90 ? -1.339 8.320 1.666 1.00 93.69 90 LYS A C 1
ATOM 714 O O . LYS A 1 90 ? -2.021 8.713 2.601 1.00 93.69 90 LYS A O 1
ATOM 719 N N . LYS A 1 91 ? -1.753 7.381 0.811 1.00 92.88 91 LYS A N 1
ATOM 720 C CA . LYS A 1 91 ? -3.044 6.701 0.939 1.00 92.88 91 LYS A CA 1
ATOM 721 C C . LYS A 1 91 ? -3.165 5.987 2.287 1.00 92.88 91 LYS A C 1
ATOM 723 O O . LYS A 1 91 ? -4.169 6.149 2.966 1.00 92.88 91 LYS A O 1
ATOM 728 N N . GLU A 1 92 ? -2.162 5.199 2.664 1.00 93.12 92 GLU A N 1
ATOM 729 C CA . GLU A 1 92 ? -2.175 4.450 3.926 1.00 93.12 92 GLU A CA 1
ATOM 730 C C . GLU A 1 92 ? -2.157 5.390 5.141 1.00 93.12 92 GLU A C 1
ATOM 732 O O . GLU A 1 92 ? -2.860 5.127 6.107 1.00 93.12 92 GLU A O 1
ATOM 737 N N . ALA A 1 93 ? -1.430 6.512 5.077 1.00 94.12 93 ALA A N 1
ATOM 738 C CA . ALA A 1 93 ? -1.438 7.538 6.121 1.00 94.12 93 ALA A CA 1
ATOM 739 C C . ALA A 1 93 ? -2.826 8.159 6.332 1.00 94.12 93 ALA A C 1
ATOM 741 O O . ALA A 1 93 ? -3.275 8.262 7.467 1.00 94.12 93 ALA A O 1
ATOM 742 N N . ILE A 1 94 ? -3.526 8.503 5.248 1.00 91.69 94 ILE A N 1
ATOM 743 C CA . ILE A 1 94 ? -4.897 9.024 5.323 1.00 91.69 94 ILE A CA 1
ATOM 744 C C . ILE A 1 94 ? -5.825 7.977 5.938 1.00 91.69 94 ILE A C 1
ATOM 746 O O . ILE A 1 94 ? -6.581 8.284 6.853 1.00 91.69 94 ILE A O 1
ATOM 750 N N . ILE A 1 95 ? -5.739 6.723 5.479 1.00 89.94 95 ILE A N 1
ATOM 751 C CA . ILE A 1 95 ? -6.561 5.636 6.022 1.00 89.94 95 ILE A CA 1
ATOM 752 C C . ILE A 1 95 ? -6.318 5.490 7.523 1.00 89.94 95 ILE A C 1
ATOM 754 O O . ILE A 1 95 ? -7.280 5.409 8.279 1.00 89.94 95 ILE A O 1
ATOM 758 N N . THR A 1 96 ? -5.067 5.464 7.986 1.00 89.94 96 THR A N 1
ATOM 759 C CA . THR A 1 96 ? -4.779 5.315 9.418 1.00 89.94 96 THR A CA 1
ATOM 760 C C . THR A 1 96 ? -5.185 6.544 10.227 1.00 89.94 96 THR A C 1
ATOM 762 O O . THR A 1 96 ? -5.710 6.378 11.327 1.00 89.94 96 THR A O 1
ATOM 765 N N . ASN A 1 97 ? -4.999 7.753 9.696 1.00 90.56 97 ASN A N 1
ATOM 766 C CA . ASN A 1 97 ? -5.431 8.995 10.333 1.00 90.56 97 ASN A CA 1
ATOM 767 C C . ASN A 1 97 ? -6.947 9.006 10.550 1.00 90.56 97 ASN A C 1
ATOM 769 O O . ASN A 1 97 ? -7.395 9.202 11.678 1.00 90.56 97 ASN A O 1
ATOM 773 N N . VAL A 1 98 ? -7.711 8.698 9.505 1.00 89.38 98 VAL A N 1
ATOM 774 C CA . VAL A 1 98 ? -9.174 8.753 9.532 1.00 89.38 98 VAL A CA 1
ATOM 775 C C . VAL A 1 98 ? -9.766 7.578 10.315 1.00 89.38 98 VAL A C 1
ATOM 777 O O . VAL A 1 98 ? -10.573 7.790 11.206 1.00 89.38 98 VAL A O 1
ATOM 780 N N . THR A 1 99 ? -9.330 6.340 10.059 1.00 85.06 99 THR A N 1
ATOM 781 C CA . THR A 1 99 ? -9.965 5.142 10.655 1.00 85.06 99 THR A CA 1
ATOM 782 C C . THR A 1 99 ? -9.457 4.770 12.046 1.00 85.06 99 THR A C 1
ATOM 784 O O . THR A 1 99 ? -10.182 4.134 12.801 1.00 85.06 99 THR A O 1
ATOM 787 N N . ARG A 1 100 ? -8.200 5.088 12.390 1.00 87.19 100 ARG A N 1
ATOM 788 C CA . ARG A 1 100 ? -7.592 4.653 13.666 1.00 87.19 100 ARG A CA 1
ATOM 789 C C . ARG A 1 100 ? -7.347 5.795 14.635 1.00 87.19 100 ARG A C 1
ATOM 791 O O . ARG A 1 100 ? -7.402 5.577 15.837 1.00 87.19 100 ARG A O 1
ATOM 798 N N . LEU A 1 101 ? -7.003 6.977 14.124 1.00 86.38 101 LEU A N 1
ATOM 799 C CA . LEU A 1 101 ? -6.687 8.142 14.955 1.00 86.38 101 LEU A CA 1
ATOM 800 C C . LEU A 1 101 ? -7.847 9.140 15.051 1.00 86.38 101 LEU A C 1
ATOM 802 O O . LEU A 1 101 ? -7.733 10.101 15.808 1.00 86.38 101 LEU A O 1
ATOM 806 N N . GLY A 1 102 ? -8.925 8.937 14.287 1.00 85.56 102 GLY A N 1
ATOM 807 C CA . GLY A 1 102 ? -10.093 9.816 14.269 1.00 85.56 102 GLY A CA 1
ATOM 808 C C . GLY A 1 102 ? -9.811 11.223 13.737 1.00 85.56 102 GLY A C 1
ATOM 809 O O . GLY A 1 102 ? -10.540 12.160 14.056 1.00 85.56 102 GLY A O 1
ATOM 810 N N . ARG A 1 103 ? -8.744 11.404 12.951 1.00 86.88 103 ARG A N 1
ATOM 811 C CA . ARG A 1 103 ? -8.334 12.699 12.396 1.00 86.88 103 ARG A CA 1
ATOM 812 C C . ARG A 1 103 ? -8.800 12.832 10.954 1.00 86.88 103 ARG A C 1
ATOM 814 O O . ARG A 1 103 ? -8.449 12.003 10.118 1.00 86.88 103 ARG A O 1
ATOM 821 N N . ASN A 1 104 ? -9.499 13.924 10.659 1.00 89.25 104 ASN A N 1
ATOM 822 C CA . ASN A 1 104 ? -9.834 14.286 9.285 1.00 89.25 104 ASN A CA 1
ATOM 823 C C . ASN A 1 104 ? -8.553 14.606 8.505 1.00 89.25 104 ASN A C 1
ATOM 825 O O . ASN A 1 104 ? -7.665 15.295 9.013 1.00 89.25 104 ASN A O 1
ATOM 829 N N . ASP A 1 105 ? -8.478 14.143 7.263 1.00 88.50 105 ASP A N 1
ATOM 830 C CA . ASP A 1 105 ? -7.309 14.322 6.402 1.00 88.50 105 ASP A CA 1
ATOM 831 C C . ASP A 1 105 ? -7.752 14.670 4.973 1.00 88.50 105 ASP A C 1
ATOM 833 O O . ASP A 1 105 ? -8.922 14.533 4.609 1.00 88.50 105 ASP A O 1
ATOM 837 N N . LYS A 1 106 ? -6.841 15.162 4.136 1.00 88.88 106 LYS A N 1
ATOM 838 C CA . LYS A 1 106 ? -7.144 15.550 2.755 1.00 88.88 106 LYS A CA 1
ATOM 839 C C . LYS A 1 106 ? -6.069 15.104 1.781 1.00 88.88 106 LYS A C 1
ATOM 841 O O . LYS A 1 106 ? -4.871 15.141 2.052 1.00 88.88 106 LYS A O 1
ATOM 846 N N . PHE A 1 107 ? -6.506 14.765 0.576 1.00 88.50 107 PHE A N 1
ATOM 847 C CA . PHE A 1 107 ? -5.627 14.468 -0.547 1.00 88.50 107 PHE A CA 1
ATOM 848 C C . PHE A 1 107 ? -6.008 15.331 -1.746 1.00 88.50 107 PHE A C 1
ATOM 850 O O . PHE A 1 107 ? -7.063 15.143 -2.343 1.00 88.50 107 PHE A O 1
ATOM 857 N N . GLY A 1 108 ? -5.158 16.293 -2.112 1.00 86.19 108 GLY A N 1
ATOM 858 C CA . GLY A 1 108 ? -5.507 17.260 -3.156 1.00 86.19 108 GLY A CA 1
ATOM 859 C C . GLY A 1 108 ? -6.751 18.061 -2.761 1.00 86.19 108 GLY A C 1
ATOM 860 O O . GLY A 1 108 ? -6.719 18.770 -1.758 1.00 86.19 108 GLY A O 1
ATOM 861 N N . SER A 1 109 ? -7.829 17.938 -3.538 1.00 85.19 109 SER A N 1
ATOM 862 C CA . SER A 1 109 ? -9.127 18.574 -3.271 1.00 85.19 109 SER A CA 1
ATOM 863 C C . SER A 1 109 ? -10.111 17.695 -2.492 1.00 85.19 109 SER A C 1
ATOM 865 O O . SER A 1 109 ? -11.131 18.197 -2.030 1.00 85.19 109 SER A O 1
ATOM 867 N N . THR A 1 110 ? -9.846 16.394 -2.348 1.00 88.25 110 THR A N 1
ATOM 868 C CA . THR A 1 110 ? -10.758 15.477 -1.653 1.00 88.25 110 THR A CA 1
ATOM 869 C C . THR A 1 110 ? -10.483 15.487 -0.157 1.00 88.25 110 THR A C 1
ATOM 871 O O . THR A 1 110 ? -9.343 15.262 0.262 1.00 88.25 110 THR A O 1
ATOM 874 N N . HIS A 1 111 ? -11.527 15.728 0.631 1.00 88.44 111 HIS A N 1
ATOM 875 C CA . HIS A 1 111 ? -11.506 15.665 2.088 1.00 88.44 111 HIS A CA 1
ATOM 876 C C . HIS A 1 111 ? -12.028 14.305 2.553 1.00 88.44 111 HIS A C 1
ATOM 878 O O . HIS A 1 111 ? -12.988 13.789 1.989 1.00 88.44 111 HIS A O 1
ATOM 884 N N . PHE A 1 112 ? -11.389 13.739 3.570 1.00 85.75 112 PHE A N 1
ATOM 885 C CA . PHE A 1 112 ? -11.783 12.493 4.208 1.00 85.75 112 PHE A CA 1
ATOM 886 C C . PHE A 1 112 ? -12.104 12.791 5.665 1.00 85.75 112 PHE A C 1
ATOM 888 O O . PHE A 1 112 ? -11.207 13.138 6.439 1.00 85.75 112 PHE A O 1
ATOM 895 N N . ASN A 1 113 ? -13.380 12.675 6.022 1.00 84.88 113 ASN A N 1
ATOM 896 C CA . ASN A 1 113 ? -13.831 12.889 7.387 1.00 84.88 113 ASN A CA 1
ATOM 897 C C . ASN A 1 113 ? -13.977 11.554 8.114 1.00 84.88 113 ASN A C 1
ATOM 899 O O . ASN A 1 113 ? -14.387 10.559 7.521 1.00 84.88 113 ASN A O 1
ATOM 903 N N . THR A 1 114 ? -13.688 11.538 9.412 1.00 80.19 114 THR A N 1
ATOM 904 C CA . THR A 1 114 ? -13.865 10.366 10.285 1.00 80.19 114 THR A CA 1
ATOM 905 C C . THR A 1 114 ? -15.318 9.879 10.290 1.00 80.19 114 THR A C 1
ATOM 907 O O . THR A 1 114 ? -15.575 8.679 10.217 1.00 80.19 114 THR A O 1
ATOM 910 N N . THR A 1 115 ? -16.274 10.812 10.251 1.00 77.50 115 THR A N 1
ATOM 911 C CA . THR A 1 115 ? -17.719 10.532 10.268 1.00 77.50 115 THR A CA 1
ATOM 912 C C . THR A 1 115 ? -18.177 9.633 9.122 1.00 77.50 115 THR A C 1
ATOM 914 O O . THR A 1 115 ? -19.074 8.813 9.305 1.00 77.50 115 THR A O 1
ATOM 917 N N . ASP A 1 116 ? -17.543 9.735 7.953 1.00 73.81 116 ASP A N 1
ATOM 918 C CA . ASP A 1 116 ? -17.918 8.947 6.774 1.00 73.81 116 ASP A CA 1
ATOM 919 C C . ASP A 1 116 ? -17.624 7.450 6.977 1.00 73.81 116 ASP A C 1
ATOM 921 O O . ASP A 1 116 ? -18.292 6.594 6.398 1.00 73.81 116 ASP A O 1
ATOM 925 N N . TYR A 1 117 ? -16.645 7.131 7.831 1.00 64.81 117 TYR A N 1
ATOM 926 C CA . TYR A 1 117 ? -16.205 5.765 8.118 1.00 64.81 117 TYR A CA 1
ATOM 927 C C . TYR A 1 117 ? -16.798 5.218 9.423 1.00 64.81 117 TYR A C 1
ATOM 929 O O . TYR A 1 117 ? -17.115 4.030 9.484 1.00 64.81 117 TYR A O 1
ATOM 937 N N . ASP A 1 118 ? -17.037 6.070 10.426 1.00 58.16 118 ASP A N 1
ATOM 938 C CA . ASP A 1 118 ? -17.709 5.681 11.676 1.00 58.16 118 ASP A CA 1
ATOM 939 C C . ASP A 1 118 ? -19.164 5.247 11.436 1.00 58.16 118 ASP A C 1
ATOM 941 O O . ASP A 1 118 ? -19.663 4.314 12.069 1.00 58.16 118 ASP A O 1
ATOM 945 N N . THR A 1 119 ? -19.841 5.858 10.457 1.00 51.31 119 THR A N 1
ATOM 946 C CA . THR A 1 119 ? -21.239 5.527 10.133 1.00 51.31 119 THR A CA 1
ATOM 947 C C . THR A 1 119 ? -21.388 4.109 9.557 1.00 51.31 119 THR A C 1
ATOM 949 O O . THR A 1 119 ? -22.434 3.483 9.708 1.00 51.31 119 THR A O 1
ATOM 952 N N . GLN A 1 120 ? -20.335 3.524 8.971 1.00 47.22 120 GLN A N 1
ATOM 953 C CA . GLN A 1 120 ? -20.364 2.112 8.560 1.00 47.22 120 GLN A CA 1
ATOM 954 C C . GLN A 1 120 ? -20.197 1.130 9.727 1.00 47.22 120 GLN A C 1
ATOM 956 O O . GLN A 1 120 ? -20.585 -0.031 9.590 1.00 47.22 120 GLN A O 1
ATOM 961 N N . MET A 1 121 ? -19.689 1.563 10.887 1.00 38.09 121 MET A N 1
ATOM 962 C CA . MET A 1 121 ? -19.735 0.742 12.101 1.00 38.09 121 MET A CA 1
ATOM 963 C C . MET A 1 121 ? -21.135 0.720 12.735 1.00 38.09 121 MET A C 1
ATOM 965 O O . MET A 1 121 ? -21.474 -0.261 13.391 1.00 38.09 121 MET A O 1
ATOM 969 N N . SER A 1 122 ? -21.986 1.726 12.490 1.00 39.75 122 SER A N 1
ATOM 970 C CA . SER A 1 122 ? -23.378 1.717 12.973 1.00 39.75 122 SER A CA 1
ATOM 971 C C . SER A 1 122 ? -24.341 0.933 12.072 1.00 39.75 122 SER A C 1
ATOM 973 O O . SER A 1 122 ? -25.427 0.572 12.516 1.00 39.75 122 SER A O 1
ATOM 975 N N . GLN A 1 123 ? -23.945 0.572 10.846 1.00 39.72 123 GLN A N 1
ATOM 976 C CA . GLN A 1 123 ? -24.731 -0.329 9.990 1.00 39.72 123 GLN A CA 1
ATOM 977 C C . GLN A 1 123 ? -24.724 -1.796 10.483 1.00 39.72 123 GLN A C 1
ATOM 979 O O . GLN A 1 123 ? -25.490 -2.617 9.987 1.00 39.72 123 GLN A O 1
ATOM 984 N N . TRP A 1 124 ? -23.924 -2.113 11.511 1.00 40.69 124 TRP A N 1
ATOM 985 C CA . TRP A 1 124 ? -24.025 -3.350 12.305 1.00 40.69 124 TRP A CA 1
ATOM 986 C C . TRP A 1 124 ? -25.168 -3.326 13.335 1.00 40.69 124 TRP A C 1
ATOM 988 O O . TRP A 1 124 ? -25.240 -4.197 14.197 1.00 40.69 124 TRP A O 1
ATOM 998 N N . THR A 1 125 ? -26.062 -2.336 13.268 1.00 41.34 125 THR A N 1
ATOM 999 C CA . THR A 1 125 ? -27.331 -2.331 14.019 1.00 41.34 125 THR A CA 1
ATOM 1000 C C . THR A 1 125 ? -28.250 -3.480 13.615 1.00 41.34 125 THR A C 1
ATOM 1002 O O . THR A 1 125 ? -29.071 -3.913 14.417 1.00 41.34 125 THR A O 1
ATOM 1005 N N . GLU A 1 126 ? -28.060 -4.026 12.415 1.00 44.16 126 GLU A N 1
ATOM 1006 C CA . GLU A 1 126 ? -28.567 -5.339 12.046 1.00 44.16 126 GLU A CA 1
ATOM 1007 C C . GLU A 1 126 ? -27.509 -6.365 12.456 1.00 44.16 126 GLU A C 1
ATOM 1009 O O . GLU A 1 126 ? -26.437 -6.435 11.836 1.00 44.16 126 GLU A O 1
ATOM 1014 N N . PRO A 1 127 ? -27.746 -7.155 13.507 1.00 54.59 127 PRO A N 1
ATOM 1015 C CA . PRO A 1 127 ? -26.758 -8.122 13.915 1.00 54.59 127 PRO A CA 1
ATOM 1016 C C . PRO A 1 127 ? -26.503 -9.147 12.791 1.00 54.59 127 PRO A C 1
ATOM 1018 O O . PRO A 1 127 ? -27.389 -9.386 11.960 1.00 54.59 127 PRO A O 1
ATOM 1021 N N . PRO A 1 128 ? -25.319 -9.794 12.745 1.00 50.19 128 PRO A N 1
ATOM 1022 C CA . PRO A 1 128 ? -24.921 -10.700 11.657 1.00 50.19 128 PRO A CA 1
ATOM 1023 C C . PRO A 1 128 ? -25.897 -11.856 11.393 1.00 50.19 128 PRO A C 1
ATOM 1025 O O . PRO A 1 128 ? -25.778 -12.534 10.372 1.00 50.19 128 PRO A O 1
ATOM 1028 N N . TRP A 1 129 ? -26.837 -12.091 12.314 1.00 54.66 129 TRP A N 1
ATOM 1029 C CA . TRP A 1 129 ? -27.869 -13.110 12.218 1.00 54.66 129 TRP A CA 1
ATOM 1030 C C . TRP A 1 129 ? -29.155 -12.698 11.482 1.00 54.66 129 TRP A C 1
ATOM 1032 O O . TRP A 1 129 ? -29.985 -13.555 11.198 1.00 54.66 129 TRP A O 1
ATOM 1042 N N . SER A 1 130 ? -29.302 -11.424 11.104 1.00 46.75 130 SER A N 1
ATOM 1043 C CA . SER A 1 130 ? -30.470 -10.881 10.383 1.00 46.75 130 SER A CA 1
ATOM 1044 C C . SER A 1 130 ? -30.686 -11.467 8.979 1.00 46.75 130 SER A C 1
ATOM 1046 O O . SER A 1 130 ? -31.773 -11.347 8.413 1.00 46.75 130 SER A O 1
ATOM 1048 N N . LYS A 1 131 ? -29.672 -12.117 8.387 1.00 51.50 131 LYS A N 1
ATOM 1049 C CA . LYS A 1 131 ? -29.783 -12.769 7.073 1.00 51.50 131 LYS A CA 1
ATOM 1050 C C . LYS A 1 131 ? -29.180 -14.173 7.116 1.00 51.50 131 LYS A C 1
ATOM 1052 O O . LYS A 1 131 ? -2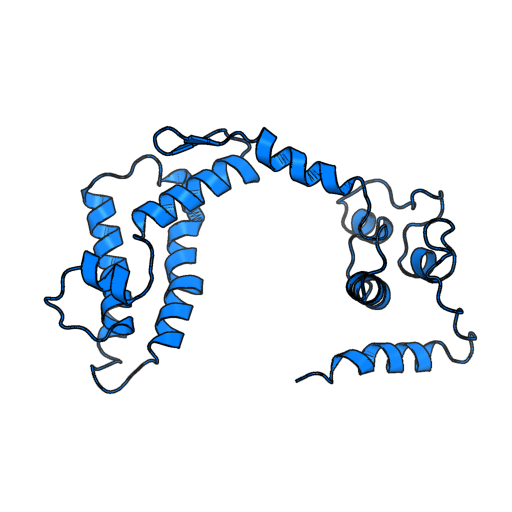7.969 -14.286 7.325 1.00 51.50 131 LYS A O 1
ATOM 1057 N N . PRO A 1 132 ? -29.960 -15.242 6.859 1.00 47.62 132 PRO A N 1
ATOM 1058 C CA . PRO A 1 132 ? -29.445 -16.604 6.835 1.00 47.62 132 PRO A CA 1
ATOM 1059 C C . PRO A 1 132 ? -28.530 -16.792 5.622 1.00 47.62 132 PRO A C 1
ATOM 1061 O O . PRO A 1 132 ? -28.948 -17.136 4.522 1.00 47.62 132 PRO A O 1
ATOM 1064 N N . SER A 1 133 ? -27.244 -16.534 5.825 1.00 55.84 133 SER A N 1
ATOM 1065 C CA . SER A 1 133 ? -26.177 -16.926 4.914 1.00 55.84 133 SER A CA 1
ATOM 1066 C C . SER A 1 133 ? -25.520 -18.190 5.453 1.00 55.84 133 SER A C 1
ATOM 1068 O O . SER A 1 133 ? -25.367 -18.348 6.664 1.00 55.84 133 SER A O 1
ATOM 1070 N N . THR A 1 134 ? -25.049 -19.067 4.569 1.00 59.66 134 THR A N 1
ATOM 1071 C CA . THR A 1 134 ? -24.189 -20.220 4.897 1.00 59.66 134 THR A CA 1
ATOM 1072 C C . THR A 1 134 ? -23.032 -19.837 5.836 1.00 59.66 134 THR A C 1
ATOM 1074 O O . THR A 1 134 ? -22.574 -20.642 6.642 1.00 59.66 134 THR A O 1
ATOM 1077 N N . THR A 1 135 ? -22.585 -18.580 5.779 1.00 57.28 135 THR A N 1
ATOM 1078 C CA . THR A 1 135 ? -21.576 -17.993 6.670 1.00 57.28 135 THR A CA 1
ATOM 1079 C C . THR A 1 135 ? -22.019 -17.925 8.137 1.00 57.28 135 THR A C 1
ATOM 1081 O O . THR A 1 135 ? -21.207 -18.181 9.019 1.00 57.28 135 THR A O 1
ATOM 1084 N N . LEU A 1 136 ? -23.290 -17.628 8.408 1.00 60.53 136 LEU A N 1
ATOM 1085 C CA . LEU A 1 136 ? -23.861 -17.490 9.752 1.00 60.53 136 LEU A CA 1
ATOM 1086 C C . LEU A 1 136 ? -23.879 -18.850 10.470 1.00 60.53 136 LEU A C 1
ATOM 1088 O O . LEU A 1 136 ? -23.349 -18.970 11.571 1.00 60.53 136 LEU A O 1
ATOM 1092 N N . LYS A 1 137 ? -24.350 -19.903 9.785 1.00 65.25 137 LYS A N 1
ATOM 1093 C CA . LYS A 1 137 ? -24.288 -21.288 10.288 1.00 65.25 137 LYS A CA 1
ATOM 1094 C C . LYS A 1 137 ? -22.850 -21.712 10.594 1.00 65.25 137 LYS A C 1
ATOM 1096 O O . LYS A 1 137 ? -22.577 -22.250 11.658 1.00 65.25 137 LYS A O 1
ATOM 1101 N N . ASN A 1 138 ? -21.899 -21.389 9.717 1.00 64.50 138 ASN A N 1
ATOM 1102 C CA . ASN A 1 138 ? -20.489 -21.719 9.946 1.00 64.50 138 ASN A CA 1
ATOM 1103 C C . ASN A 1 138 ? -19.889 -21.018 11.177 1.00 64.50 138 ASN A C 1
ATOM 1105 O O . ASN A 1 138 ? -19.057 -21.617 11.861 1.00 64.50 138 ASN A O 1
ATOM 1109 N N . ILE A 1 139 ? -20.281 -19.768 11.447 1.00 65.25 139 ILE A N 1
ATOM 1110 C CA . ILE A 1 139 ? -19.835 -19.005 12.620 1.00 65.25 139 ILE A CA 1
ATOM 1111 C C . ILE A 1 139 ? -20.424 -19.613 13.898 1.00 65.25 139 ILE A C 1
ATOM 1113 O O . ILE A 1 139 ? -19.649 -19.906 14.810 1.00 65.25 139 ILE A O 1
ATOM 1117 N N . LEU A 1 140 ? -21.735 -19.888 13.918 1.00 69.69 140 LEU A N 1
ATOM 1118 C CA . LEU A 1 140 ? -22.434 -20.551 15.029 1.00 69.69 140 LEU A CA 1
ATOM 1119 C C . LEU A 1 140 ? -21.796 -21.897 15.381 1.00 69.69 140 LEU A C 1
ATOM 1121 O O . LEU A 1 140 ? -21.311 -22.075 16.490 1.00 69.69 140 LEU A O 1
ATOM 1125 N N . HIS A 1 141 ? -21.649 -22.787 14.399 1.00 66.00 141 HIS A N 1
ATOM 1126 C CA . HIS A 1 141 ? -21.056 -24.121 14.580 1.00 66.00 141 HIS A CA 1
ATOM 1127 C C . HIS A 1 141 ? -19.577 -24.104 14.991 1.00 66.00 141 HIS A C 1
ATOM 1129 O O . HIS A 1 141 ? -19.015 -25.123 15.384 1.00 66.00 141 HIS A O 1
ATOM 1135 N N . SER A 1 142 ? -18.885 -22.979 14.817 1.00 65.81 142 SER A N 1
ATOM 1136 C CA . SER A 1 142 ? -17.458 -22.873 15.132 1.00 65.81 142 SER A CA 1
ATOM 1137 C C . SER A 1 142 ? -17.168 -22.220 16.474 1.00 65.81 142 SER A C 1
ATOM 1139 O O . SER A 1 142 ? -16.003 -22.188 16.858 1.00 65.81 142 SER A O 1
ATOM 1141 N N . ASN A 1 143 ? -18.176 -21.663 17.153 1.00 65.81 143 ASN A N 1
ATOM 1142 C CA . ASN A 1 143 ? -18.001 -20.823 18.341 1.00 65.81 143 ASN A CA 1
ATOM 1143 C C . ASN A 1 143 ? -17.000 -19.659 18.140 1.00 65.81 143 ASN A C 1
ATOM 1145 O O . ASN A 1 143 ? -16.518 -19.074 19.106 1.00 65.81 143 ASN A O 1
ATOM 1149 N N . HIS A 1 144 ? -16.692 -19.290 16.889 1.00 66.88 144 HIS A N 1
ATOM 1150 C CA . HIS A 1 144 ? -15.732 -18.242 16.524 1.00 66.88 144 HIS A CA 1
ATOM 1151 C C . HIS A 1 144 ? -16.447 -17.012 15.954 1.00 66.88 144 HIS A C 1
ATOM 1153 O O . HIS A 1 144 ? -16.152 -16.544 14.854 1.00 66.88 144 HIS A O 1
ATOM 1159 N N . GLY A 1 145 ? -17.414 -16.506 16.715 1.00 68.69 145 GLY A N 1
ATOM 1160 C CA . GLY A 1 145 ? -18.216 -15.334 16.379 1.00 68.69 145 GLY A CA 1
ATOM 1161 C C . GLY A 1 145 ? -18.201 -14.280 17.486 1.00 68.69 145 GLY A C 1
ATOM 1162 O O . GLY A 1 145 ? -17.776 -14.565 18.607 1.00 68.69 145 GLY A O 1
ATOM 1163 N N . PRO A 1 146 ? -18.668 -13.057 17.189 1.00 73.12 146 PRO A 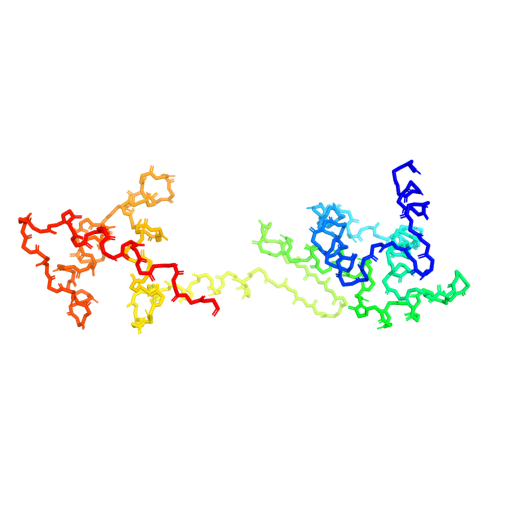N 1
ATOM 1164 C CA . PRO A 1 146 ? -18.803 -11.977 18.164 1.00 73.12 146 PRO A CA 1
ATOM 1165 C C . PRO A 1 146 ? -20.017 -12.217 19.080 1.00 73.12 146 PRO A C 1
ATOM 1167 O O . PRO A 1 146 ? -20.988 -11.467 19.059 1.00 73.12 146 PRO A O 1
ATOM 1170 N N . PHE A 1 147 ? -19.993 -13.303 19.851 1.00 82.00 147 PHE A N 1
ATOM 1171 C CA . PHE A 1 147 ? -21.060 -13.650 20.789 1.00 82.00 147 PHE A CA 1
ATOM 1172 C C . PHE A 1 147 ? -20.968 -12.776 22.043 1.00 82.00 147 PHE A C 1
ATOM 1174 O O . PHE A 1 147 ? -19.866 -12.660 22.576 1.00 82.00 147 PHE A O 1
ATOM 1181 N N . PRO A 1 148 ? -22.073 -12.207 22.561 1.00 81.50 148 PRO A N 1
ATOM 1182 C CA . PRO A 1 148 ? -22.046 -11.367 23.763 1.00 81.50 148 PRO A CA 1
ATOM 1183 C C . PRO A 1 148 ? -21.339 -12.028 24.954 1.00 81.50 148 PRO A C 1
ATOM 1185 O O . PRO A 1 148 ? -20.490 -11.409 25.590 1.00 81.50 148 PRO A O 1
ATOM 1188 N N . ASN A 1 149 ? -21.581 -13.323 25.182 1.00 82.06 149 ASN A N 1
ATOM 1189 C CA . ASN A 1 149 ? -20.905 -14.076 26.239 1.00 82.06 149 ASN A CA 1
ATOM 1190 C C . ASN A 1 149 ? -19.385 -14.211 25.995 1.00 82.06 149 ASN A C 1
ATOM 1192 O O . ASN A 1 149 ? -18.580 -14.043 26.910 1.00 82.06 149 ASN A O 1
ATOM 1196 N N . TYR A 1 150 ? -18.975 -14.439 24.740 1.00 80.00 150 TYR A N 1
ATOM 1197 C CA . TYR A 1 150 ? -17.560 -14.463 24.357 1.00 80.00 150 TYR A CA 1
ATOM 1198 C C . TYR A 1 150 ? -16.914 -13.080 24.530 1.00 80.00 150 TYR A C 1
ATOM 1200 O O . TYR A 1 150 ? -15.846 -12.972 25.120 1.00 80.00 150 TYR A O 1
ATOM 1208 N N . LEU A 1 151 ? -17.557 -12.013 24.055 1.00 81.69 151 LEU A N 1
ATOM 1209 C CA . LEU A 1 151 ? -17.044 -10.644 24.149 1.00 81.69 151 LEU A CA 1
ATOM 1210 C C . LEU A 1 151 ? -16.911 -10.175 25.606 1.00 81.69 151 LEU A C 1
ATOM 1212 O O . LEU A 1 151 ? -15.905 -9.541 25.933 1.00 81.69 151 LEU A O 1
ATOM 1216 N N . ASN A 1 152 ? -17.848 -10.556 26.480 1.00 84.00 152 ASN A N 1
ATOM 1217 C CA . ASN A 1 152 ? -17.764 -10.302 27.920 1.00 84.00 152 ASN A CA 1
ATOM 1218 C C . ASN A 1 152 ? -16.586 -11.054 28.559 1.00 84.00 152 ASN A C 1
ATOM 1220 O O . ASN A 1 152 ? -15.763 -10.456 29.248 1.00 84.00 152 ASN A O 1
ATOM 1224 N N . ARG A 1 153 ? -16.381 -12.333 28.214 1.00 80.19 153 ARG A N 1
ATOM 1225 C CA . ARG A 1 153 ? -15.211 -13.105 28.677 1.00 80.19 153 ARG A CA 1
ATOM 1226 C C . ARG A 1 153 ? -13.864 -12.451 28.327 1.00 80.19 153 ARG A C 1
ATOM 1228 O O . ARG A 1 153 ? -12.895 -12.639 29.058 1.00 80.19 153 ARG A O 1
ATOM 1235 N N . PHE A 1 154 ? -13.785 -11.717 27.216 1.00 79.25 154 PHE A N 1
ATOM 1236 C CA . PHE A 1 154 ? -12.585 -10.976 26.797 1.00 79.25 154 PHE A CA 1
ATOM 1237 C C . PHE A 1 154 ? -12.595 -9.495 27.210 1.00 79.25 154 PHE A C 1
ATOM 1239 O O . PHE A 1 154 ? -11.739 -8.736 26.753 1.00 79.25 154 PHE A O 1
ATOM 1246 N N . CYS A 1 155 ? -13.530 -9.086 28.071 1.00 78.56 155 CYS A N 1
ATOM 1247 C CA . CYS A 1 155 ? -13.685 -7.726 28.589 1.00 78.56 155 CYS A CA 1
ATOM 1248 C C . CYS A 1 155 ? -13.840 -6.657 27.491 1.00 78.56 155 CYS A C 1
ATOM 1250 O O . CYS A 1 155 ? -13.387 -5.525 27.651 1.00 78.56 155 CYS A O 1
ATOM 1252 N N . ILE A 1 156 ? -14.445 -7.020 26.354 1.00 74.19 156 ILE A N 1
ATOM 1253 C CA . ILE A 1 156 ? -14.741 -6.092 25.250 1.00 74.19 156 ILE A CA 1
ATOM 1254 C C . ILE A 1 156 ? -16.105 -5.423 25.470 1.00 74.19 156 ILE A C 1
ATOM 1256 O O . ILE A 1 156 ? -16.292 -4.266 25.101 1.00 74.19 156 ILE A O 1
ATOM 1260 N N . THR A 1 157 ? -17.050 -6.142 26.079 1.00 77.94 157 THR A N 1
ATOM 1261 C CA . THR A 1 157 ? -18.393 -5.660 26.428 1.00 77.94 157 THR A CA 1
ATOM 1262 C C . THR A 1 157 ? -18.713 -6.017 27.878 1.00 77.94 157 THR A C 1
ATOM 1264 O O . THR A 1 157 ? -18.315 -7.077 28.341 1.00 77.94 157 THR A O 1
ATOM 1267 N N . GLU A 1 158 ? -19.447 -5.164 28.595 1.00 77.12 158 GLU A N 1
ATOM 1268 C CA . GLU A 1 158 ? -19.872 -5.447 29.984 1.00 77.12 158 GLU A CA 1
ATOM 1269 C C . GLU A 1 158 ? -21.124 -6.339 30.050 1.00 77.12 158 GLU A C 1
ATOM 1271 O O . GLU A 1 158 ? -21.381 -6.996 31.055 1.00 77.12 158 GLU A O 1
ATOM 1276 N N . ASN A 1 159 ? -21.875 -6.398 28.948 1.00 78.00 159 ASN A N 1
ATOM 1277 C CA . ASN A 1 159 ? -23.110 -7.161 28.816 1.00 78.00 159 ASN A CA 1
ATOM 1278 C C . ASN A 1 159 ? -22.838 -8.489 28.090 1.00 78.00 159 ASN A C 1
ATOM 1280 O O . ASN A 1 159 ? -22.281 -8.490 26.989 1.00 78.00 159 ASN A O 1
ATOM 1284 N N . ASP A 1 160 ? -23.257 -9.607 28.684 1.00 81.25 160 ASP A N 1
ATOM 1285 C CA . ASP A 1 160 ? -23.334 -10.931 28.060 1.00 81.25 160 ASP A CA 1
ATOM 1286 C C . ASP A 1 160 ? -24.729 -11.418 27.602 1.00 81.25 160 ASP A C 1
ATOM 1288 O O . ASP A 1 160 ? -24.748 -12.448 26.911 1.00 81.25 160 ASP A O 1
ATOM 1292 N N . PRO A 1 161 ? -25.883 -10.774 27.901 1.00 85.88 161 PRO A N 1
ATOM 1293 C CA . PRO A 1 161 ? -27.157 -11.289 27.423 1.00 85.88 161 PRO A CA 1
ATOM 1294 C C . PRO A 1 161 ? -27.362 -11.019 25.925 1.00 85.88 161 PRO A C 1
ATOM 1296 O O . PRO A 1 161 ? -26.873 -10.047 25.343 1.00 85.88 161 PRO A O 1
ATOM 1299 N N . CYS A 1 162 ? -28.119 -11.908 25.296 1.00 82.06 162 CYS A N 1
ATOM 1300 C CA . CYS A 1 162 ? -28.777 -11.711 24.016 1.00 82.06 162 CYS A CA 1
ATOM 1301 C C . CYS A 1 162 ? -29.854 -10.617 24.135 1.00 82.06 162 CYS A C 1
ATOM 1303 O O . CYS A 1 162 ? -30.373 -10.339 25.214 1.00 82.06 162 CYS A O 1
ATOM 1305 N N . LEU A 1 163 ? -30.274 -10.053 23.000 1.00 79.81 163 LEU A N 1
ATOM 1306 C CA . LEU A 1 163 ? -31.390 -9.102 22.921 1.00 79.81 163 LEU A CA 1
ATOM 1307 C C . LEU A 1 163 ? -32.732 -9.677 23.413 1.00 79.81 163 LEU A C 1
ATOM 1309 O O . LEU A 1 163 ? -33.639 -8.909 23.716 1.00 79.81 163 LEU A O 1
ATOM 1313 N N . CYS A 1 164 ? -32.867 -11.003 23.498 1.00 80.38 164 CYS A N 1
ATOM 1314 C CA . CYS A 1 164 ? -34.043 -11.650 24.080 1.00 80.38 164 CYS A CA 1
ATOM 1315 C C . CYS A 1 164 ? -33.978 -11.818 25.614 1.00 80.38 164 CYS A C 1
ATOM 1317 O O . CYS A 1 164 ? -34.957 -12.262 26.203 1.00 80.38 164 CYS A O 1
ATOM 1319 N N . GLY A 1 165 ? -32.859 -11.464 26.260 1.00 81.69 165 GLY A N 1
ATOM 1320 C CA . GLY A 1 165 ? -32.670 -11.540 27.715 1.00 81.69 165 GLY A CA 1
ATOM 1321 C C . GLY A 1 165 ? -31.927 -12.782 28.228 1.00 81.69 165 GLY A C 1
ATOM 1322 O O . GLY A 1 165 ? -31.416 -12.751 29.342 1.00 81.69 165 GLY A O 1
ATOM 1323 N N . GLU A 1 166 ? -31.803 -13.833 27.418 1.00 84.31 166 GLU A N 1
ATOM 1324 C CA . GLU A 1 166 ? -31.045 -15.060 27.730 1.00 84.31 166 GLU A CA 1
ATOM 1325 C C . GLU A 1 166 ? -29.533 -14.890 27.479 1.00 84.31 166 GLU A C 1
ATOM 1327 O O . GLU A 1 166 ? -29.140 -13.965 26.763 1.00 84.31 166 GLU A O 1
ATOM 1332 N N . PRO A 1 167 ? -28.639 -15.747 28.014 1.00 83.94 167 PRO A N 1
ATOM 1333 C CA . PRO A 1 167 ? -27.201 -15.607 27.792 1.00 83.94 167 PRO A CA 1
ATOM 1334 C C . PRO A 1 167 ? -26.860 -15.720 26.300 1.00 83.94 167 PRO A C 1
ATOM 1336 O O . PRO A 1 167 ? -27.308 -16.630 25.604 1.00 83.94 167 PRO A O 1
ATOM 1339 N N . GLY A 1 168 ? -26.037 -14.799 25.789 1.00 84.12 168 GLY A N 1
ATOM 1340 C CA . GLY A 1 168 ? -25.666 -14.725 24.376 1.00 84.12 168 GLY A CA 1
ATOM 1341 C C . GLY A 1 168 ? -24.656 -15.795 23.956 1.00 84.12 168 GLY A C 1
ATOM 1342 O O . GLY A 1 168 ? -23.594 -15.446 23.438 1.00 84.12 168 GLY A O 1
ATOM 1343 N N . THR A 1 169 ? -24.951 -17.072 24.203 1.00 82.81 169 THR A N 1
ATOM 1344 C CA . THR A 1 169 ? -24.130 -18.226 23.816 1.00 82.81 169 THR A CA 1
ATOM 1345 C C . THR A 1 169 ? -24.484 -18.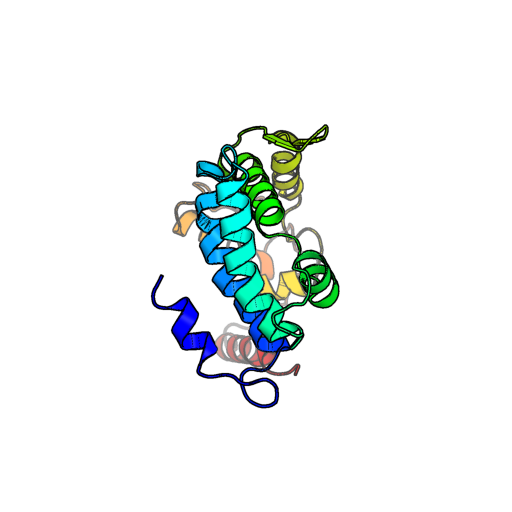713 22.407 1.00 82.81 169 THR A C 1
ATOM 1347 O O . THR A 1 169 ? -25.618 -18.540 21.965 1.00 82.81 169 THR A O 1
ATOM 1350 N N . PRO A 1 170 ? -23.544 -19.345 21.684 1.00 81.19 170 PRO A N 1
ATOM 1351 C CA . PRO A 1 170 ? -23.811 -19.932 20.368 1.00 81.19 170 PRO A CA 1
ATOM 1352 C C . PRO A 1 170 ? -24.990 -20.913 20.375 1.00 81.19 170 PRO A C 1
ATOM 1354 O O . PRO A 1 170 ? -25.822 -20.858 19.474 1.00 81.19 170 PRO A O 1
ATOM 1357 N N . ASP A 1 171 ? -25.086 -21.742 21.418 1.00 81.19 171 ASP A N 1
ATOM 1358 C CA . ASP A 1 171 ? -26.136 -22.757 21.572 1.00 81.19 171 ASP A CA 1
ATOM 1359 C C . ASP A 1 171 ? -27.523 -22.119 21.700 1.00 81.19 171 ASP A C 1
ATOM 1361 O O . ASP A 1 171 ? -28.470 -22.552 21.047 1.00 81.19 171 ASP A O 1
ATOM 1365 N N . HIS A 1 172 ? -27.632 -21.021 22.455 1.00 84.00 172 HIS A N 1
ATOM 1366 C CA . HIS A 1 172 ? -28.875 -20.262 22.552 1.00 84.00 172 HIS A CA 1
ATOM 1367 C C . HIS A 1 172 ? -29.346 -19.788 21.166 1.00 84.00 172 HIS A C 1
ATOM 1369 O O . HIS A 1 172 ? -30.506 -19.985 20.812 1.00 84.00 172 HIS A O 1
ATOM 1375 N N . TYR A 1 173 ? -28.449 -19.242 20.337 1.00 77.31 173 TYR A N 1
ATOM 1376 C CA . TYR A 1 173 ? -28.779 -18.822 18.966 1.00 77.31 173 TYR A CA 1
ATOM 1377 C C . TYR A 1 173 ? -29.085 -19.990 18.007 1.00 77.31 173 TYR A C 1
ATOM 1379 O O . TYR A 1 173 ? -29.722 -19.771 16.980 1.00 77.31 173 TYR A O 1
ATOM 1387 N N . LEU A 1 174 ? -28.616 -21.207 18.297 1.00 77.44 174 LEU A N 1
ATOM 1388 C CA . LEU A 1 174 ? -28.818 -22.390 17.451 1.00 77.44 174 LEU A CA 1
ATOM 1389 C C . LEU A 1 174 ? -30.129 -23.124 17.747 1.00 77.44 174 LEU A C 1
ATOM 1391 O O . LEU A 1 174 ? -30.741 -23.629 16.808 1.00 77.44 174 LEU A O 1
ATOM 1395 N N . PHE A 1 175 ? -30.541 -23.186 19.016 1.00 79.75 175 PHE A N 1
ATOM 1396 C CA . PHE A 1 175 ? -31.599 -24.103 19.457 1.00 79.75 175 PHE A CA 1
ATOM 1397 C C . PHE A 1 175 ? -32.770 -23.432 20.184 1.00 79.75 175 PHE A C 1
ATOM 1399 O O . PHE A 1 175 ? -33.793 -24.078 20.388 1.00 79.75 175 PHE A O 1
ATOM 1406 N N . SER A 1 176 ? -32.627 -22.187 20.662 1.00 79.62 176 SER A N 1
ATOM 1407 C CA . SER A 1 176 ? -33.587 -21.642 21.644 1.00 79.62 176 SER A CA 1
ATOM 1408 C C . SER A 1 176 ? -33.941 -20.163 21.487 1.00 79.62 176 SER A C 1
ATOM 1410 O O . SER A 1 176 ? -34.867 -19.689 22.140 1.00 79.62 176 SER A O 1
ATOM 1412 N N . CYS A 1 177 ? -33.208 -19.395 20.679 1.00 82.94 177 CYS A N 1
ATOM 1413 C CA . CYS A 1 177 ? -33.385 -17.949 20.618 1.00 82.94 177 CYS A CA 1
ATOM 1414 C C . CYS A 1 177 ? -34.589 -17.546 19.745 1.00 82.94 177 CYS A C 1
ATOM 1416 O O . CYS A 1 177 ? -34.510 -17.760 18.528 1.00 82.94 177 CYS A O 1
ATOM 1418 N N . PRO A 1 178 ? -35.591 -16.827 20.307 1.00 79.44 178 PRO A N 1
ATOM 1419 C CA . PRO A 1 178 ? -36.807 -16.398 19.602 1.00 79.44 178 PRO A CA 1
ATOM 1420 C C . PRO A 1 178 ? -36.529 -15.482 18.403 1.00 79.44 178 PRO A C 1
ATOM 1422 O O . PRO A 1 178 ? -37.328 -15.355 17.480 1.00 79.44 178 PRO A O 1
ATOM 1425 N N . LEU A 1 179 ? -35.361 -14.832 18.390 1.00 75.12 179 LEU A N 1
ATOM 1426 C CA . LEU A 1 179 ? -34.923 -13.959 17.298 1.00 75.12 179 LEU A CA 1
ATOM 1427 C C . LEU A 1 179 ? -34.375 -14.739 16.093 1.00 75.12 179 LEU A C 1
ATOM 1429 O O . LEU A 1 179 ? -34.149 -14.158 15.033 1.00 75.12 179 LEU A O 1
ATOM 1433 N N . THR A 1 180 ? -34.139 -16.042 16.249 1.00 69.38 180 THR A N 1
ATOM 1434 C CA . THR A 1 180 ? -33.555 -16.928 15.231 1.00 69.38 180 THR A CA 1
ATOM 1435 C C . THR A 1 180 ? -34.385 -18.192 14.984 1.00 69.38 180 THR A C 1
ATOM 1437 O O . THR A 1 180 ? -33.917 -19.063 14.255 1.00 69.38 180 THR A O 1
ATOM 1440 N N . ASP A 1 181 ? -35.616 -18.265 15.506 1.00 68.38 181 ASP A N 1
ATOM 1441 C CA . ASP A 1 181 ? -36.512 -19.438 15.442 1.00 68.38 181 ASP A CA 1
ATOM 1442 C C . ASP A 1 181 ? -36.680 -20.026 14.035 1.00 68.38 181 ASP A C 1
ATOM 1444 O O . ASP A 1 181 ? -36.780 -21.236 13.858 1.00 68.38 181 ASP A O 1
ATOM 1448 N N . LEU A 1 182 ? -36.649 -19.186 12.996 1.00 62.19 182 LEU A N 1
ATOM 1449 C CA . LEU A 1 182 ? -36.765 -19.634 11.602 1.00 62.19 182 LEU A CA 1
ATOM 1450 C C . LEU A 1 182 ? -35.574 -20.484 11.116 1.00 62.19 182 LEU A C 1
ATOM 1452 O O . LEU A 1 182 ? -35.648 -21.078 10.042 1.00 62.19 182 LEU A O 1
ATOM 1456 N N . ASN A 1 183 ? -34.468 -20.506 11.862 1.00 63.47 183 ASN A N 1
ATOM 1457 C CA . ASN A 1 183 ? -33.214 -21.161 11.495 1.00 63.47 183 ASN A CA 1
ATOM 1458 C C . ASN A 1 183 ? -32.705 -22.142 12.558 1.00 63.47 183 ASN A C 1
ATOM 1460 O O . ASN A 1 183 ? -31.552 -22.572 12.441 1.00 63.47 183 ASN A O 1
ATOM 1464 N N . HIS A 1 184 ? -33.510 -22.471 13.573 1.00 69.62 184 HIS A N 1
ATOM 1465 C CA . HIS A 1 184 ? -33.104 -23.451 14.575 1.00 69.62 184 HIS A CA 1
ATOM 1466 C C . HIS A 1 184 ? -32.845 -24.813 13.936 1.00 69.62 184 HIS A C 1
ATOM 1468 O O . HIS A 1 184 ? -33.548 -25.243 13.018 1.00 69.62 184 HIS A O 1
ATOM 1474 N N . GLU A 1 185 ? -31.799 -25.476 14.412 1.00 64.75 185 GLU A N 1
ATOM 1475 C CA . GLU A 1 185 ? -31.581 -26.892 14.133 1.00 64.75 185 GLU A CA 1
ATOM 1476 C C . GLU A 1 185 ? -32.293 -27.711 15.214 1.00 64.75 185 GLU A C 1
ATOM 1478 O O . GLU A 1 185 ? -32.442 -27.257 16.347 1.00 64.75 185 GLU A O 1
ATOM 1483 N N . GLU A 1 186 ? -32.758 -28.914 14.873 1.00 67.12 186 GLU A N 1
ATOM 1484 C CA . GLU A 1 186 ? -33.250 -29.836 15.896 1.00 67.12 186 GLU A CA 1
ATOM 1485 C C . GLU A 1 186 ? -32.084 -30.194 16.822 1.00 67.12 186 GLU A C 1
ATOM 1487 O O . GLU A 1 186 ? -31.032 -30.654 16.363 1.00 67.12 186 GLU A O 1
ATOM 1492 N N . GLU A 1 187 ? -32.255 -29.946 18.120 1.00 62.28 187 GLU A N 1
ATOM 1493 C CA . GLU A 1 187 ? -31.246 -30.274 19.119 1.00 62.28 187 GLU A CA 1
ATOM 1494 C C . GLU A 1 187 ? -30.960 -31.787 19.067 1.00 62.28 187 GLU A C 1
ATOM 1496 O O . GLU A 1 187 ? -31.892 -32.600 19.135 1.00 62.28 187 GLU A O 1
ATOM 1501 N N . PRO A 1 188 ? -29.694 -32.211 18.897 1.00 60.41 188 PRO A N 1
ATOM 1502 C CA . PRO A 1 188 ? -29.384 -33.627 18.809 1.00 60.41 188 PRO A CA 1
ATOM 1503 C C . PRO A 1 188 ? -29.706 -34.316 20.147 1.00 60.41 188 PRO A C 1
ATOM 1505 O O . PRO A 1 188 ? -29.421 -33.760 21.209 1.00 60.41 188 PRO A O 1
ATOM 1508 N N . PRO A 1 189 ? -30.233 -35.557 20.133 1.00 65.31 189 PRO A N 1
ATOM 1509 C CA . PRO A 1 189 ? -30.503 -36.306 21.355 1.00 65.31 189 PRO A CA 1
ATOM 1510 C C . PRO A 1 189 ? -29.256 -36.360 22.258 1.00 65.31 189 PRO A C 1
ATOM 1512 O O . PRO A 1 189 ? -28.169 -36.645 21.741 1.00 65.31 189 PRO A O 1
ATOM 1515 N N . PRO A 1 190 ? -29.373 -36.178 23.592 1.00 60.91 190 PRO A N 1
ATOM 1516 C CA . PRO A 1 190 ? -28.221 -36.097 24.501 1.00 60.91 190 PRO A CA 1
ATOM 1517 C C . PRO A 1 190 ? -27.237 -37.273 24.395 1.00 60.91 190 PRO A C 1
ATOM 1519 O O . PRO A 1 190 ? -26.040 -37.118 24.625 1.00 60.91 190 PRO A O 1
ATOM 1522 N N . ALA A 1 191 ? -27.726 -38.448 23.989 1.00 66.06 191 ALA A N 1
ATOM 1523 C CA . ALA A 1 191 ? -26.924 -39.650 23.773 1.00 66.06 191 ALA A CA 1
ATOM 1524 C C . ALA A 1 191 ? -25.963 -39.573 22.565 1.00 66.06 191 ALA A C 1
ATOM 1526 O O . ALA A 1 191 ? -25.007 -40.342 22.507 1.00 66.06 191 ALA A O 1
ATOM 1527 N N . LEU A 1 192 ? -26.196 -38.668 21.607 1.00 58.84 192 LEU A N 1
ATOM 1528 C CA . LEU A 1 192 ? -25.473 -38.576 20.329 1.00 58.84 192 LEU A CA 1
ATOM 1529 C C . LEU A 1 192 ? -24.694 -37.261 20.156 1.00 58.84 192 LEU A C 1
ATOM 1531 O O . LEU A 1 192 ? -24.058 -37.058 19.121 1.00 58.84 192 LEU A O 1
ATOM 1535 N N . TYR A 1 193 ? -24.687 -36.387 21.168 1.00 59.38 193 TYR A N 1
ATOM 1536 C CA . TYR A 1 193 ? -24.064 -35.058 21.105 1.00 59.38 193 TYR A CA 1
ATOM 1537 C C . TYR A 1 193 ? -22.585 -35.105 20.681 1.00 59.38 193 TYR A C 1
ATOM 1539 O O . TYR A 1 193 ? -22.136 -34.341 19.824 1.00 59.38 193 TYR A O 1
ATOM 1547 N N . HIS A 1 194 ? -21.823 -36.053 21.234 1.00 55.31 194 HIS A N 1
ATOM 1548 C CA . HIS A 1 194 ? -20.396 -36.198 20.941 1.00 55.31 194 HIS A CA 1
ATOM 1549 C C . HIS A 1 194 ? -20.134 -36.665 19.496 1.00 55.31 194 HIS A C 1
ATOM 1551 O O . HIS A 1 194 ? -19.192 -36.201 18.852 1.00 55.31 194 HIS A O 1
ATOM 1557 N N . GLU A 1 195 ? -20.968 -37.556 18.955 1.00 59.62 195 GLU A N 1
ATOM 1558 C CA . GLU A 1 195 ? -20.838 -38.047 17.576 1.00 59.62 195 GLU A CA 1
ATOM 1559 C C . GLU A 1 195 ? -21.279 -36.995 16.551 1.00 59.62 195 GLU A C 1
ATOM 1561 O O . GLU A 1 195 ? -20.567 -36.761 15.566 1.00 59.62 195 GLU A O 1
ATOM 1566 N N . TRP A 1 196 ? -22.381 -36.293 16.833 1.00 59.38 196 TRP A N 1
ATOM 1567 C CA . TRP A 1 196 ? -22.868 -35.159 16.048 1.00 59.38 196 TRP A CA 1
ATOM 1568 C C . TRP A 1 196 ? -21.803 -34.058 15.921 1.00 59.38 196 TRP A C 1
ATOM 1570 O O . TRP A 1 196 ? -21.460 -33.651 14.806 1.00 59.38 196 TRP A O 1
ATOM 1580 N N . ALA A 1 197 ? -21.183 -33.652 17.037 1.00 57.12 197 ALA A N 1
ATOM 1581 C CA . ALA A 1 197 ? -20.143 -32.621 17.049 1.00 57.12 197 ALA A CA 1
ATOM 1582 C C . ALA A 1 197 ? -18.915 -33.016 16.204 1.00 57.12 197 ALA A C 1
ATOM 1584 O O . ALA A 1 197 ? -18.335 -32.193 15.485 1.00 57.12 197 ALA A O 1
ATOM 1585 N N . ILE A 1 198 ? -18.532 -34.299 16.227 1.00 59.62 198 ILE A N 1
ATOM 1586 C CA . ILE A 1 198 ? -17.432 -34.835 15.413 1.00 59.62 198 ILE A CA 1
ATOM 1587 C C . ILE A 1 198 ? -17.776 -34.805 13.915 1.00 59.62 198 ILE A C 1
ATOM 1589 O O . ILE A 1 198 ? -16.905 -34.492 13.095 1.00 59.62 198 ILE A O 1
ATOM 1593 N N . GLN A 1 199 ? -19.010 -35.130 13.526 1.00 60.19 199 GLN A N 1
ATOM 1594 C CA . GLN A 1 199 ? -19.456 -35.086 12.127 1.00 60.19 199 GLN A CA 1
ATOM 1595 C C . GLN A 1 199 ? -19.550 -33.652 11.590 1.00 60.19 199 GLN A C 1
ATOM 1597 O O . GLN A 1 199 ? 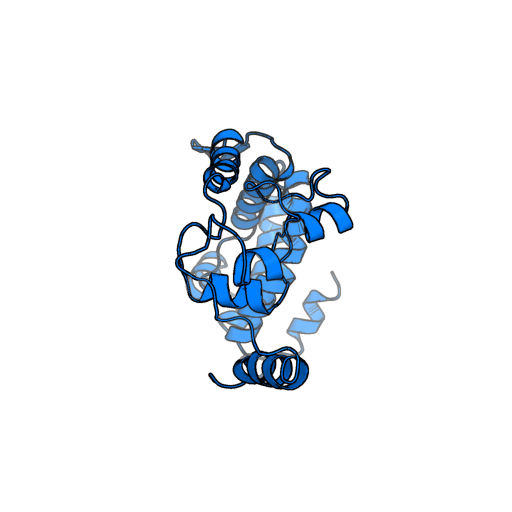-19.031 -33.387 10.500 1.00 60.19 199 GLN A O 1
ATOM 1602 N N . ALA A 1 200 ? -20.089 -32.716 12.374 1.00 53.34 200 ALA A N 1
ATOM 1603 C CA . ALA A 1 200 ? -20.129 -31.293 12.034 1.00 53.34 200 ALA A CA 1
ATOM 1604 C C . ALA A 1 200 ? -18.715 -30.708 11.829 1.00 53.34 200 ALA A C 1
ATOM 1606 O O . ALA A 1 200 ? -18.446 -30.021 10.838 1.00 53.34 200 ALA A O 1
ATOM 1607 N N . ALA A 1 201 ? -17.755 -31.061 12.692 1.00 52.97 201 ALA A N 1
ATOM 1608 C CA . ALA A 1 201 ? -16.363 -30.624 12.562 1.00 52.97 201 ALA A CA 1
ATOM 1609 C C . ALA A 1 201 ? -15.645 -31.213 11.328 1.00 52.97 201 ALA A C 1
ATOM 1611 O O . ALA A 1 201 ? -14.791 -30.553 10.723 1.00 52.97 201 ALA A O 1
ATOM 1612 N N . LYS A 1 202 ? -15.988 -32.444 10.919 1.00 52.59 202 LYS A N 1
ATOM 1613 C CA . LYS A 1 202 ? -15.384 -33.135 9.762 1.00 52.59 202 LYS A CA 1
ATOM 1614 C C . LYS A 1 202 ? -15.813 -32.560 8.407 1.00 52.59 202 LYS A C 1
ATOM 1616 O O . LYS A 1 202 ? -15.045 -32.674 7.450 1.00 52.59 202 LYS A O 1
ATOM 1621 N N . CYS A 1 203 ? -16.954 -31.873 8.313 1.00 41.59 203 CYS A N 1
ATOM 1622 C CA . CYS A 1 203 ? -17.462 -31.310 7.054 1.00 41.59 203 CYS A CA 1
ATOM 1623 C C . CYS A 1 203 ? -16.613 -30.140 6.484 1.00 41.59 203 CYS A C 1
ATOM 1625 O O . CYS A 1 203 ? -16.846 -29.678 5.368 1.00 41.59 203 CYS A O 1
ATOM 1627 N N . LYS A 1 204 ? -15.576 -29.679 7.205 1.00 46.41 204 LYS A N 1
ATOM 1628 C CA . LYS A 1 204 ? -14.695 -28.557 6.811 1.00 46.41 204 LYS A CA 1
ATOM 1629 C C . LYS A 1 204 ? -13.503 -28.922 5.909 1.00 46.41 204 LYS A C 1
ATOM 1631 O O . LYS A 1 204 ? -12.735 -28.031 5.556 1.00 46.41 204 LYS A O 1
ATOM 1636 N N . LYS A 1 205 ? -13.296 -30.193 5.534 1.00 38.97 205 LYS A N 1
ATOM 1637 C CA . LYS A 1 205 ? -12.088 -30.615 4.779 1.00 38.97 205 LYS A CA 1
ATOM 1638 C C . LYS A 1 205 ? -12.292 -30.954 3.301 1.00 38.97 205 LYS A C 1
ATOM 1640 O O . LYS A 1 205 ? -11.311 -31.239 2.619 1.00 38.97 205 LYS A O 1
ATOM 1645 N N . THR A 1 206 ? -13.507 -30.874 2.770 1.00 37.81 206 THR A N 1
ATOM 1646 C CA . THR A 1 206 ? -13.791 -31.238 1.374 1.00 37.81 206 THR A CA 1
ATOM 1647 C C . THR A 1 206 ? -14.476 -30.105 0.624 1.00 37.81 206 THR A C 1
ATOM 1649 O O . THR A 1 206 ? -15.685 -30.103 0.437 1.00 37.81 206 THR A O 1
ATOM 1652 N N . LYS A 1 207 ? -13.670 -29.151 0.154 1.00 34.81 207 LYS A N 1
ATOM 1653 C CA . LYS A 1 207 ? -13.847 -28.463 -1.135 1.00 34.81 207 LYS A CA 1
ATOM 1654 C C . LYS A 1 207 ? -12.497 -27.850 -1.505 1.00 34.81 207 LYS A C 1
ATOM 1656 O O . LYS A 1 207 ? -12.097 -26.821 -0.966 1.00 34.81 207 LYS A O 1
ATOM 1661 N N . ARG A 1 208 ? -11.761 -28.608 -2.315 1.00 35.03 208 ARG A N 1
ATOM 1662 C CA . ARG A 1 208 ? -10.521 -28.210 -2.978 1.00 35.03 208 ARG A CA 1
ATOM 1663 C C . ARG A 1 208 ? -10.872 -27.544 -4.300 1.00 35.03 208 ARG A C 1
ATOM 1665 O O . ARG A 1 208 ? -11.892 -27.976 -4.882 1.00 35.03 208 ARG A O 1
#

Foldseek 3Di:
DPPLVVQVVQADLVDDDALVVLLVCCVPPVLCVVLVPLLVPLVPDDPVNLVVQLVSVLSSLCVNQVDDPPDDSVVSCVSSVHDRSSVSSVVSNCCCCQDPVQHWDDDDPDTDHNVVVVVVVVVCVPPPLNDDDPVVVVCLLVVPDPFLLVCCVVVNDVDQCDPVGHGRGSVCLAAPPPVNVVRHDDDPDPVCVVVVNVVSVVVPPDDD

Organism: Caerostris extrusa (NCBI:txid172846)

Sequence (208 aa):
MTQANKLAVMSGRNWGVNPKLTRLWYKTVAERRICYAASTWAENLNNKKIAQLSTIQRLFTLKITRAYRTTPSSALLILSGLLPLHLTVKKEAIITNVTRLGRNDKFGSTHFNTTDYDTQMSQWTEPPWSKPSTTLKNILHSNHGPFPNYLNRFCITENDPCLCGEPGTPDHYLFSCPLTDLNHEEEPPPALYHEWAIQAAKCKKTKR

pLDDT: mean 76.45, std 17.23, range [34.81, 95.44]

Secondary structure (DSSP, 8-state):
--SHHHHHHS--SSSSS-HHHHHHHIIIIIHHHHHTTHHHHSTT--HHHHHHHHHHHHHHHHHHH---TTS-HHHHHHHHT---HHHHHHHHHHHHHHHHS---EEETTEEE-HHHHHHHHHGGGS-TTSS--HHHHHHHTTT-S--HHHHHHTTS-S--B-TTSSB--HHHHHHT-TTSGGGPPPPPPGGGHHHHHHHHHHTTS---

Radius of gyration: 25.39 Å; chains: 1; bounding box: 60×58×49 Å